Protein AF-0000000075408982 (afdb_homodimer)

Nearest PDB structures (foldseek):
  4czd-assembly2_D  TM=6.609E-01  e=9.755E-13  Desulfovibrio desulfuricans
  7fby-assembly1_A  TM=8.356E-01  e=2.305E-09  Pyrococcus horikoshii OT3
  2dbb-assembly1_B  TM=7.693E-01  e=1.313E-08  Pyrococcus horikoshii OT3
  8q90-assembly1_B  TM=8.070E-01  e=1.309E-07  Haloferax mediterranei
  4pcq-assembly2_C  TM=6.642E-01  e=3.325E-07  Mycobacterium tuberculosis H37Rv

Radius of gyration: 20.57 Å; Cα contacts (8 Å, |Δi|>4): 627; 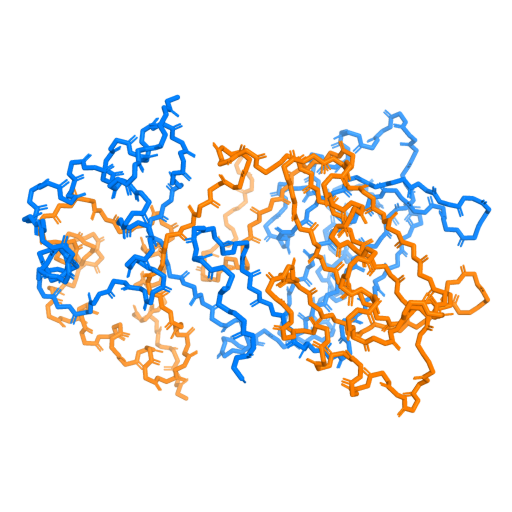chains: 2; bounding box: 45×58×47 Å

Structure (mmCIF, N/CA/C/O backbone):
data_AF-0000000075408982-model_v1
#
loop_
_entity.id
_entity.type
_entity.pdbx_description
1 polymer 'siroheme decarboxylase'
#
loop_
_atom_site.group_PDB
_atom_site.id
_atom_site.type_symbol
_atom_site.label_atom_id
_atom_site.label_alt_id
_atom_site.label_comp_id
_atom_site.label_asym_id
_atom_site.label_entity_id
_atom_site.label_seq_id
_atom_site.pdbx_PDB_ins_code
_atom_site.Cartn_x
_atom_site.Cartn_y
_atom_site.Cartn_z
_atom_site.occupancy
_atom_site.B_iso_or_equiv
_atom_site.auth_seq_id
_atom_site.auth_comp_id
_atom_site.auth_asym_id
_atom_site.auth_atom_id
_atom_site.pdbx_PDB_model_num
ATOM 1 N N . MET A 1 1 ? 8.68 19.328 -12.812 1 58.88 1 MET A N 1
ATOM 2 C CA . MET A 1 1 ? 9.266 20.219 -11.805 1 58.88 1 MET A CA 1
ATOM 3 C C . MET A 1 1 ? 10.32 19.469 -10.992 1 58.88 1 MET A C 1
ATOM 5 O O . MET A 1 1 ? 10.195 18.281 -10.742 1 58.88 1 MET A O 1
ATOM 9 N N . ASP A 1 2 ? 11.477 20.188 -10.836 1 69.75 2 ASP A N 1
ATOM 10 C CA . ASP A 1 2 ? 12.641 19.594 -10.172 1 69.75 2 ASP A CA 1
ATOM 11 C C . ASP A 1 2 ? 12.5 19.672 -8.648 1 69.75 2 ASP A C 1
ATOM 13 O O . ASP A 1 2 ? 12.234 20.75 -8.102 1 69.75 2 ASP A O 1
ATOM 17 N N . VAL A 1 3 ? 12.281 18.656 -7.98 1 78.31 3 VAL A N 1
ATOM 18 C CA . VAL A 1 3 ? 12.344 18.578 -6.523 1 78.31 3 VAL A CA 1
ATOM 19 C C . VAL A 1 3 ? 13.727 19.031 -6.047 1 78.31 3 VAL A C 1
ATOM 21 O O . VAL A 1 3 ? 14.742 18.469 -6.469 1 78.31 3 VAL A O 1
ATOM 24 N N . THR A 1 4 ? 13.758 20.125 -5.297 1 84.44 4 THR A N 1
ATOM 25 C CA . THR A 1 4 ? 15.023 20.672 -4.816 1 84.44 4 THR A CA 1
ATOM 26 C C . THR A 1 4 ? 15.477 19.953 -3.553 1 84.44 4 THR A C 1
ATOM 28 O O . THR A 1 4 ? 14.727 19.156 -2.979 1 84.44 4 THR A O 1
ATOM 31 N N . ALA A 1 5 ? 16.703 20.234 -3.182 1 84.19 5 ALA A N 1
ATOM 32 C CA . ALA A 1 5 ? 17.25 19.688 -1.945 1 84.19 5 ALA A CA 1
ATOM 33 C C . ALA A 1 5 ? 16.406 20.109 -0.741 1 84.19 5 ALA A C 1
ATOM 35 O O . ALA A 1 5 ? 16.203 19.328 0.187 1 84.19 5 ALA A O 1
ATOM 36 N N . ARG A 1 6 ? 15.969 21.312 -0.811 1 88.19 6 ARG A N 1
ATOM 37 C CA . ARG A 1 6 ? 15.172 21.828 0.295 1 88.19 6 ARG A CA 1
ATOM 38 C C . ARG A 1 6 ? 13.805 21.156 0.345 1 88.19 6 ARG A C 1
ATOM 40 O O . ARG A 1 6 ? 13.258 20.938 1.426 1 88.19 6 ARG A O 1
ATOM 47 N N . ASP A 1 7 ? 13.305 20.922 -0.853 1 86.88 7 ASP A N 1
ATOM 48 C CA . ASP A 1 7 ? 12.055 20.156 -0.907 1 86.88 7 ASP A CA 1
ATOM 49 C C . ASP A 1 7 ? 12.219 18.781 -0.27 1 86.88 7 ASP A C 1
ATOM 51 O O . ASP A 1 7 ? 11.328 18.312 0.452 1 86.88 7 ASP A O 1
ATOM 55 N N . LEU A 1 8 ? 13.328 18.234 -0.521 1 81.19 8 LEU A N 1
ATOM 56 C CA . LEU A 1 8 ? 13.617 16.922 0.042 1 81.19 8 LEU A CA 1
ATOM 57 C C . LEU A 1 8 ? 13.75 17 1.56 1 81.19 8 LEU A C 1
ATOM 59 O O . LEU A 1 8 ? 13.375 16.062 2.268 1 81.19 8 LEU A O 1
ATOM 63 N N . ASP A 1 9 ? 14.305 18.078 2.027 1 85.06 9 ASP A N 1
ATOM 64 C CA . ASP A 1 9 ? 14.375 18.297 3.469 1 85.06 9 ASP A CA 1
ATOM 65 C C . ASP A 1 9 ? 12.977 18.312 4.09 1 85.06 9 ASP A C 1
ATOM 67 O O . ASP A 1 9 ? 12.758 17.719 5.152 1 85.06 9 ASP A O 1
ATOM 71 N N . VAL A 1 10 ? 12.125 19.016 3.414 1 86 10 VAL A N 1
ATOM 72 C CA . VAL A 1 10 ? 10.758 19.109 3.895 1 86 10 VAL A CA 1
ATOM 73 C C . VAL A 1 10 ? 10.102 17.734 3.908 1 86 10 VAL A C 1
ATOM 75 O O . VAL A 1 10 ? 9.477 17.344 4.898 1 86 10 VAL A O 1
ATOM 78 N N . LEU A 1 11 ? 10.328 17.031 2.869 1 81.31 11 LEU A N 1
ATOM 79 C CA . LEU A 1 11 ? 9.734 15.695 2.75 1 81.31 11 LEU A CA 1
ATOM 80 C C . LEU A 1 11 ? 10.297 14.75 3.809 1 81.31 11 LEU A C 1
ATOM 82 O O . LEU A 1 11 ? 9.562 13.953 4.387 1 81.31 11 LEU A O 1
ATOM 86 N N . ALA A 1 12 ? 11.57 14.891 4.055 1 79.62 12 ALA A N 1
ATOM 87 C CA . ALA A 1 12 ? 12.211 14.07 5.078 1 79.62 12 ALA A CA 1
ATOM 88 C C . ALA A 1 12 ? 11.656 14.391 6.465 1 79.62 12 ALA A C 1
ATOM 90 O O . ALA A 1 12 ? 11.406 13.484 7.266 1 79.62 12 ALA A O 1
ATOM 91 N N . ALA A 1 13 ? 11.523 15.594 6.672 1 81.88 13 ALA A N 1
ATOM 92 C CA . ALA A 1 13 ? 11.008 16.031 7.965 1 81.88 13 ALA A CA 1
ATOM 93 C C . ALA A 1 13 ? 9.578 15.555 8.188 1 81.88 13 ALA A C 1
ATOM 95 O O . ALA A 1 13 ? 9.172 15.305 9.32 1 81.88 13 ALA A O 1
ATOM 96 N N . LEU A 1 14 ? 8.852 15.438 7.129 1 79.81 14 LEU A N 1
ATOM 97 C CA . LEU A 1 14 ? 7.461 15.008 7.188 1 79.81 14 LEU A CA 1
ATOM 98 C C . LEU A 1 14 ? 7.367 13.5 7.418 1 79.81 14 LEU A C 1
ATOM 100 O O . LEU A 1 14 ? 6.277 12.977 7.66 1 79.81 14 LEU A O 1
ATOM 104 N N . GLY A 1 15 ? 8.492 12.836 7.27 1 71.88 15 GLY A N 1
ATOM 105 C CA . GLY A 1 15 ? 8.523 11.391 7.441 1 71.88 15 GLY A CA 1
ATOM 106 C C . GLY A 1 15 ? 7.883 10.93 8.734 1 71.88 15 GLY A C 1
ATOM 107 O O . GLY A 1 15 ? 7.184 9.914 8.766 1 71.88 15 GLY A O 1
ATOM 108 N N . ASP A 1 16 ? 8.039 11.758 9.828 1 71.94 16 ASP A N 1
ATOM 109 C CA . ASP A 1 16 ? 7.492 11.406 11.141 1 71.94 16 ASP A CA 1
ATOM 110 C C . ASP A 1 16 ? 6.066 11.93 11.297 1 71.94 16 ASP A C 1
ATOM 112 O O . ASP A 1 16 ? 5.434 11.727 12.336 1 71.94 16 ASP A O 1
ATOM 116 N N . GLY A 1 17 ? 5.68 12.641 10.312 1 80.12 17 GLY A N 1
ATOM 117 C CA . GLY A 1 17 ? 4.328 13.18 10.336 1 80.12 17 GLY A CA 1
ATOM 118 C C . GLY A 1 17 ? 4.27 14.625 10.797 1 80.12 17 GLY A C 1
ATOM 119 O O . GLY A 1 17 ? 5.262 15.164 11.289 1 80.12 17 GLY A O 1
ATOM 120 N N . LEU A 1 18 ? 3.184 15.258 10.578 1 85.88 18 LEU A N 1
ATOM 121 C CA . LEU A 1 18 ? 2.938 16.625 11.023 1 85.88 18 LEU A CA 1
ATOM 122 C C . LEU A 1 18 ? 2.551 16.656 12.5 1 85.88 18 LEU A C 1
ATOM 124 O O . LEU A 1 18 ? 1.743 15.836 12.945 1 85.88 18 LEU A O 1
ATOM 128 N N . PRO A 1 19 ? 3.156 17.547 13.234 1 87.56 19 PRO A N 1
ATOM 129 C CA . PRO A 1 19 ? 2.779 17.656 14.648 1 87.56 19 PRO A CA 1
ATOM 130 C C . PRO A 1 19 ? 1.321 18.062 14.836 1 87.56 19 PRO A C 1
ATOM 132 O O . PRO A 1 19 ? 0.76 18.781 14 1 87.56 19 PRO A O 1
ATOM 135 N N . LEU A 1 20 ? 0.784 17.609 15.961 1 90.56 20 LEU A N 1
ATOM 136 C CA . LEU A 1 20 ? -0.585 17.953 16.312 1 90.56 20 LEU A CA 1
ATOM 137 C C . LEU A 1 20 ? -0.612 19.188 17.234 1 90.56 20 LEU A C 1
ATOM 139 O O . LEU A 1 20 ? -0.763 19.047 18.453 1 90.56 20 LEU A O 1
ATOM 143 N N . CYS A 1 21 ? -0.49 20.312 16.625 1 92.56 21 CYS A N 1
ATOM 144 C CA . CYS A 1 21 ? -0.515 21.594 17.312 1 92.56 21 CYS A CA 1
ATOM 145 C C . CYS A 1 21 ? -1.145 22.672 16.438 1 92.56 21 CYS A C 1
ATOM 147 O O . CYS A 1 21 ? -1.481 22.422 15.281 1 92.56 21 CYS A O 1
ATOM 149 N N . ARG A 1 22 ? -1.297 23.797 16.922 1 91.81 22 ARG A N 1
ATOM 150 C CA . ARG A 1 22 ? -2.023 24.875 16.25 1 91.81 22 ARG A CA 1
ATOM 151 C C . ARG A 1 22 ? -1.308 25.297 14.969 1 91.81 22 ARG A C 1
ATOM 153 O O . ARG A 1 22 ? -1.95 25.594 13.961 1 91.81 22 ARG A O 1
ATOM 160 N N . HIS A 1 23 ? 0.058 25.328 15.055 1 92.94 23 HIS A N 1
ATOM 161 C CA . HIS A 1 23 ? 0.853 25.734 13.906 1 92.94 23 HIS A CA 1
ATOM 162 C C . HIS A 1 23 ? 1.807 24.625 13.477 1 92.94 23 HIS A C 1
ATOM 164 O O . HIS A 1 23 ? 3.025 24.766 13.602 1 92.94 23 HIS A O 1
ATOM 170 N N . PRO A 1 24 ? 1.218 23.641 12.844 1 92.62 24 PRO A N 1
ATOM 171 C CA . PRO A 1 24 ? 2.039 22.453 12.562 1 92.62 24 PRO A CA 1
ATOM 172 C C . PRO A 1 24 ? 3.107 22.719 11.508 1 92.62 24 PRO A C 1
ATOM 174 O O . PRO A 1 24 ? 4.203 22.156 11.578 1 92.62 24 PRO A O 1
ATOM 177 N N . TYR A 1 25 ? 2.85 23.578 10.547 1 93.69 25 TYR A N 1
ATOM 178 C CA . TYR A 1 25 ? 3.83 23.859 9.508 1 93.69 25 TYR A CA 1
ATOM 179 C C . TYR A 1 25 ? 4.977 24.703 10.055 1 93.69 25 TYR A C 1
ATOM 181 O O . TYR A 1 25 ? 6.125 24.547 9.625 1 93.69 25 TYR A O 1
ATOM 189 N N . ALA A 1 26 ? 4.652 25.562 10.992 1 94.31 26 ALA A N 1
ATOM 190 C CA . ALA A 1 26 ? 5.707 26.297 11.688 1 94.31 26 ALA A CA 1
ATOM 191 C C . ALA A 1 26 ? 6.605 25.344 12.477 1 94.31 26 ALA A C 1
ATOM 193 O O . ALA A 1 26 ? 7.832 25.484 12.461 1 94.31 26 ALA A O 1
ATOM 194 N N . ALA A 1 27 ? 6.008 24.469 13.164 1 93.5 27 ALA A N 1
ATOM 195 C CA . ALA A 1 27 ? 6.75 23.484 13.945 1 93.5 27 ALA A CA 1
ATOM 196 C C . ALA A 1 27 ? 7.652 22.641 13.055 1 93.5 27 ALA A C 1
ATOM 198 O O . ALA A 1 27 ? 8.797 22.359 13.414 1 93.5 27 ALA A O 1
ATOM 199 N N . LEU A 1 28 ? 7.141 22.188 11.938 1 90.38 28 LEU A N 1
ATOM 200 C CA . LEU A 1 28 ? 7.918 21.422 10.961 1 90.38 28 LEU A CA 1
ATOM 201 C C . LEU A 1 28 ? 9.141 22.219 10.508 1 90.38 28 LEU A C 1
ATOM 203 O O . LEU A 1 28 ? 10.242 21.688 10.43 1 90.38 28 LEU A O 1
ATOM 207 N N . GLY A 1 29 ? 8.906 23.484 10.156 1 93.25 29 GLY A N 1
ATOM 208 C CA . GLY A 1 29 ? 9.961 24.344 9.648 1 93.25 29 GLY A CA 1
ATOM 209 C C . GLY A 1 29 ? 11.055 24.609 10.664 1 93.25 29 GLY A C 1
ATOM 210 O O . GLY A 1 29 ? 12.234 24.688 10.305 1 93.25 29 GLY A O 1
ATOM 211 N N . ALA A 1 30 ? 10.68 24.703 11.961 1 92.62 30 ALA A N 1
ATOM 212 C CA . ALA A 1 30 ? 11.633 24.984 13.039 1 92.62 30 ALA A CA 1
ATOM 213 C C . ALA A 1 30 ? 12.734 23.938 13.094 1 92.62 30 ALA A C 1
ATOM 215 O O . ALA A 1 30 ? 13.891 24.25 13.383 1 92.62 30 ALA A O 1
ATOM 216 N N . GLY A 1 31 ? 12.453 22.812 12.727 1 88.12 31 GLY A N 1
ATOM 217 C CA . GLY A 1 31 ? 13.398 21.703 12.805 1 88.12 31 GLY A CA 1
ATOM 218 C C . GLY A 1 31 ? 14.383 21.688 11.648 1 88.12 31 GLY A C 1
ATOM 219 O O . GLY A 1 31 ? 15.422 21.031 11.719 1 88.12 31 GLY A O 1
ATOM 220 N N . ILE A 1 32 ? 14.07 22.391 10.562 1 91.38 32 ILE A N 1
ATOM 221 C CA . ILE A 1 32 ? 14.922 22.297 9.383 1 91.38 32 ILE A CA 1
ATOM 222 C C . ILE A 1 32 ? 15.32 23.703 8.914 1 91.38 32 ILE A C 1
ATOM 224 O O . ILE A 1 32 ? 15.781 23.875 7.785 1 91.38 32 ILE A O 1
ATOM 228 N N . GLY A 1 33 ? 15.023 24.719 9.711 1 93.69 33 GLY A N 1
ATOM 229 C CA . GLY A 1 33 ? 15.484 26.062 9.438 1 93.69 33 GLY A CA 1
ATOM 230 C C . GLY A 1 33 ? 14.617 26.797 8.422 1 93.69 33 GLY A C 1
ATOM 231 O O . GLY A 1 33 ? 15.133 27.562 7.598 1 93.69 33 GLY A O 1
ATOM 232 N N . MET A 1 34 ? 13.414 26.547 8.406 1 95.25 34 MET A N 1
ATOM 233 C CA . MET A 1 34 ? 12.469 27.219 7.523 1 95.25 34 MET A CA 1
ATOM 234 C C . MET A 1 34 ? 11.312 27.812 8.32 1 95.25 34 MET A C 1
ATOM 236 O O . MET A 1 34 ? 10.961 27.312 9.391 1 95.25 34 MET A O 1
ATOM 240 N N . ASP A 1 35 ? 10.844 28.891 7.781 1 95.56 35 ASP A N 1
ATOM 241 C CA . ASP A 1 35 ? 9.688 29.438 8.469 1 95.56 35 ASP A CA 1
ATOM 242 C C . ASP A 1 35 ? 8.391 28.828 7.938 1 95.56 35 ASP A C 1
ATOM 244 O O . ASP A 1 35 ? 8.406 28.062 6.977 1 95.56 35 ASP A O 1
ATOM 248 N N . GLU A 1 36 ? 7.285 29.188 8.586 1 95.81 36 GLU A N 1
ATOM 249 C CA . GLU A 1 36 ? 5.977 28.609 8.281 1 95.81 36 GLU A CA 1
ATOM 250 C C . GLU A 1 36 ? 5.57 28.906 6.84 1 95.81 36 GLU A C 1
ATOM 252 O O . GLU A 1 36 ? 5.078 28.016 6.137 1 95.81 36 GLU A O 1
ATOM 257 N N . GLY A 1 37 ? 5.723 30.109 6.488 1 96.06 37 GLY A N 1
ATOM 258 C CA . GLY A 1 37 ? 5.363 30.5 5.133 1 96.06 37 GLY A CA 1
ATOM 259 C C . GLY A 1 37 ? 6.129 29.734 4.07 1 96.06 37 GLY A C 1
ATOM 260 O O . GLY A 1 37 ? 5.551 29.297 3.07 1 96.06 37 GLY A O 1
ATOM 261 N N . GLU A 1 38 ? 7.41 29.641 4.281 1 95.56 38 GLU A N 1
ATOM 262 C CA . GLU A 1 38 ? 8.25 28.906 3.35 1 95.56 38 GLU A CA 1
ATOM 263 C C . GLU A 1 38 ? 7.785 27.453 3.225 1 95.56 38 GLU A C 1
ATOM 265 O O . GLU A 1 38 ? 7.723 26.906 2.121 1 95.56 38 GLU A O 1
ATOM 270 N N . ILE A 1 39 ? 7.488 26.812 4.309 1 93.94 39 ILE A N 1
ATOM 271 C CA . ILE A 1 39 ? 7.016 25.438 4.336 1 93.94 39 ILE A CA 1
ATOM 272 C C . ILE A 1 39 ? 5.719 25.328 3.539 1 93.94 39 ILE A C 1
ATOM 274 O O . ILE A 1 39 ? 5.586 24.453 2.676 1 93.94 39 ILE A O 1
ATOM 278 N N . ILE A 1 40 ? 4.824 26.219 3.818 1 94.06 40 ILE A N 1
ATOM 279 C CA . ILE A 1 40 ? 3.521 26.188 3.16 1 94.06 40 ILE A CA 1
ATOM 280 C C . ILE A 1 40 ? 3.695 26.406 1.658 1 94.06 40 ILE A C 1
ATOM 282 O O . ILE A 1 40 ? 3.084 25.703 0.847 1 94.06 40 ILE A O 1
ATOM 286 N N . ASP A 1 41 ? 4.543 27.297 1.313 1 94.75 41 ASP A N 1
ATOM 287 C CA . ASP A 1 41 ? 4.793 27.594 -0.094 1 94.75 41 ASP A CA 1
ATOM 288 C C . ASP A 1 41 ? 5.387 26.375 -0.809 1 94.75 41 ASP A C 1
ATOM 290 O O . ASP A 1 41 ? 4.953 26.031 -1.908 1 94.75 41 ASP A O 1
ATOM 294 N N . ARG A 1 42 ? 6.328 25.844 -0.189 1 92.69 42 ARG A N 1
ATOM 295 C CA . ARG A 1 42 ? 6.992 24.703 -0.794 1 92.69 42 ARG A CA 1
ATOM 296 C C . ARG A 1 42 ? 6.039 23.516 -0.921 1 92.69 42 ARG A C 1
ATOM 298 O O . ARG A 1 42 ? 5.996 22.859 -1.961 1 92.69 42 ARG A O 1
ATOM 305 N N . LEU A 1 43 ? 5.309 23.25 0.107 1 89.94 43 LEU A N 1
ATOM 306 C CA . LEU A 1 43 ? 4.34 22.156 0.068 1 89.94 43 LEU A CA 1
ATOM 307 C C . LEU A 1 43 ? 3.27 22.422 -0.987 1 89.94 43 LEU A C 1
ATOM 309 O O . LEU A 1 43 ? 2.818 21.484 -1.662 1 89.94 43 LEU A O 1
ATOM 313 N N . THR A 1 44 ? 2.883 23.656 -1.089 1 91.38 44 THR A N 1
ATOM 314 C CA . THR A 1 44 ? 1.917 24.031 -2.113 1 91.38 44 THR A CA 1
ATOM 315 C C . THR A 1 44 ? 2.469 23.75 -3.508 1 91.38 44 THR A C 1
ATOM 317 O O . THR A 1 44 ? 1.775 23.188 -4.352 1 91.38 44 THR A O 1
ATOM 320 N N . ARG A 1 45 ? 3.684 24.078 -3.703 1 91.12 45 ARG A N 1
ATOM 321 C CA . ARG A 1 45 ? 4.336 23.859 -4.988 1 91.12 45 ARG A CA 1
ATOM 322 C C . ARG A 1 45 ? 4.453 22.359 -5.285 1 91.12 45 ARG A C 1
ATOM 324 O O . ARG A 1 45 ? 4.188 21.922 -6.406 1 91.12 45 ARG A O 1
ATOM 331 N N . LEU A 1 46 ? 4.859 21.656 -4.316 1 86.38 46 LEU A N 1
ATOM 332 C CA . LEU A 1 46 ? 5.016 20.219 -4.48 1 86.38 46 LEU A CA 1
ATOM 333 C C . LEU A 1 46 ? 3.674 19.547 -4.777 1 86.38 46 LEU A C 1
ATOM 335 O O . LEU A 1 46 ? 3.611 18.594 -5.547 1 86.38 46 LEU A O 1
ATOM 339 N N . ARG A 1 47 ? 2.656 20.016 -4.156 1 86.44 47 ARG A N 1
ATOM 340 C CA . ARG A 1 47 ? 1.313 19.5 -4.418 1 86.44 47 ARG A CA 1
ATOM 341 C C . ARG A 1 47 ? 0.858 19.859 -5.828 1 86.44 47 ARG A C 1
ATOM 343 O O . ARG A 1 47 ? 0.323 19.016 -6.543 1 86.44 47 ARG A O 1
ATOM 350 N N . GLN A 1 48 ? 1.097 21.078 -6.227 1 87.12 48 GLN A N 1
ATOM 351 C CA . GLN A 1 48 ? 0.689 21.547 -7.547 1 87.12 48 GLN A CA 1
ATOM 352 C C . GLN A 1 48 ? 1.44 20.812 -8.648 1 87.12 48 GLN A C 1
ATOM 354 O O . GLN A 1 48 ? 0.896 20.578 -9.734 1 87.12 48 GLN A O 1
ATOM 359 N N . SER A 1 49 ? 2.686 20.469 -8.336 1 84.69 49 SER A N 1
ATOM 360 C CA . SER A 1 49 ? 3.496 19.766 -9.328 1 84.69 49 SER A CA 1
ATOM 361 C C . SER A 1 49 ? 3.176 18.266 -9.352 1 84.69 49 SER A C 1
ATOM 363 O O . SER A 1 49 ? 3.695 17.531 -10.188 1 84.69 49 SER A O 1
ATOM 365 N N . GLY A 1 50 ? 2.379 17.844 -8.344 1 79.88 50 GLY A N 1
ATOM 366 C CA . GLY A 1 50 ? 1.948 16.453 -8.336 1 79.88 50 GLY A CA 1
ATOM 367 C C . GLY A 1 50 ? 2.883 15.547 -7.566 1 79.88 50 GLY A C 1
ATOM 368 O O . GLY A 1 50 ? 2.66 14.344 -7.492 1 79.88 50 GLY A O 1
ATOM 369 N N . VAL A 1 51 ? 3.994 16.094 -7.031 1 77.38 51 VAL A N 1
ATOM 370 C CA . VAL A 1 51 ? 4.934 15.297 -6.254 1 77.38 51 VAL A CA 1
ATOM 371 C C . VAL A 1 51 ? 4.25 14.781 -4.988 1 77.38 51 VAL A C 1
ATOM 373 O O . VAL A 1 51 ? 4.438 13.625 -4.598 1 77.38 51 VAL A O 1
ATOM 376 N N . ILE A 1 52 ? 3.506 15.742 -4.391 1 78.44 52 ILE A N 1
ATOM 377 C CA . ILE A 1 52 ? 2.715 15.367 -3.223 1 78.44 52 ILE A CA 1
ATOM 378 C C . ILE A 1 52 ? 1.236 15.305 -3.602 1 78.44 52 ILE A C 1
ATOM 380 O O . ILE A 1 52 ? 0.728 16.172 -4.305 1 78.44 52 ILE A O 1
ATOM 384 N N . ARG A 1 53 ? 0.602 14.297 -3.238 1 75.19 53 ARG A N 1
ATOM 385 C CA . ARG A 1 53 ? -0.829 14.195 -3.506 1 75.19 53 ARG A CA 1
ATOM 386 C C . ARG A 1 53 ? -1.642 14.914 -2.434 1 75.19 53 ARG A C 1
ATOM 388 O O . ARG A 1 53 ? -2.492 15.75 -2.748 1 75.19 53 ARG A O 1
ATOM 395 N N . ARG A 1 54 ? -1.467 14.508 -1.196 1 73.88 54 ARG A N 1
ATOM 396 C CA . ARG A 1 54 ? -2.203 15.102 -0.085 1 73.88 54 ARG A CA 1
ATOM 397 C C . ARG A 1 54 ? -1.521 14.797 1.246 1 73.88 54 ARG A C 1
ATOM 399 O O . ARG A 1 54 ? -0.675 13.906 1.329 1 73.88 54 ARG A O 1
ATOM 406 N N . PHE A 1 55 ? -1.792 15.773 2.133 1 74.31 55 PHE A N 1
ATOM 407 C CA . PHE A 1 55 ? -1.439 15.477 3.518 1 74.31 55 PHE A CA 1
ATOM 408 C C . PHE A 1 55 ? -2.527 14.648 4.188 1 74.31 55 PHE A C 1
ATOM 410 O O . PHE A 1 55 ? -3.594 15.164 4.527 1 74.31 55 PHE A O 1
ATOM 417 N N . GLY A 1 56 ? -2.287 13.469 4.152 1 72.38 56 GLY A N 1
ATOM 418 C CA . GLY A 1 56 ? -3.295 12.594 4.727 1 72.38 56 GLY A CA 1
ATOM 419 C C . GLY A 1 56 ? -2.818 11.867 5.973 1 72.38 56 GLY A C 1
ATOM 420 O O . GLY A 1 56 ? -1.762 12.188 6.52 1 72.38 56 GLY A O 1
ATOM 421 N N . ILE A 1 57 ? -3.766 11.195 6.59 1 70.12 57 ILE A N 1
ATOM 422 C CA . ILE A 1 57 ? -3.475 10.359 7.75 1 70.12 57 ILE A CA 1
ATOM 423 C C . ILE A 1 57 ? -3.234 8.922 7.301 1 70.12 57 ILE A C 1
ATOM 425 O O . ILE A 1 57 ? -3.812 8.469 6.309 1 70.12 57 ILE A O 1
ATOM 429 N N . ILE A 1 58 ? -2.213 8.414 7.77 1 66 58 ILE A N 1
ATOM 430 C CA . ILE A 1 58 ? -1.989 6.984 7.613 1 66 58 ILE A CA 1
ATOM 431 C C . ILE A 1 58 ? -2.744 6.223 8.703 1 66 58 ILE A C 1
ATOM 433 O O . ILE A 1 58 ? -2.463 6.387 9.891 1 66 58 ILE A O 1
ATOM 437 N N . VAL A 1 59 ? -3.822 5.656 8.25 1 65.75 59 VAL A N 1
ATOM 438 C CA . VAL A 1 59 ? -4.672 4.918 9.18 1 65.75 59 VAL A CA 1
ATOM 439 C C . VAL A 1 59 ? -4.23 3.455 9.234 1 65.75 59 VAL A C 1
ATOM 441 O O . VAL A 1 59 ? -3.906 2.859 8.203 1 65.75 59 VAL A O 1
ATOM 444 N N . ARG A 1 60 ? -4.074 2.982 10.469 1 65.94 60 ARG A N 1
ATOM 445 C CA . ARG A 1 60 ? -3.83 1.555 10.641 1 65.94 60 ARG A CA 1
ATOM 446 C C . ARG A 1 60 ? -5.129 0.761 10.562 1 65.94 60 ARG A C 1
ATOM 448 O O . ARG A 1 60 ? -5.945 0.804 11.484 1 65.94 60 ARG A O 1
ATOM 455 N N . HIS A 1 61 ? -5.25 0.033 9.414 1 67 61 HIS A N 1
ATOM 456 C CA . HIS A 1 61 ? -6.477 -0.705 9.133 1 67 61 HIS A CA 1
ATOM 457 C C . HIS A 1 61 ? -6.766 -1.732 10.219 1 67 61 HIS A C 1
ATOM 459 O O . HIS A 1 61 ? -7.922 -1.937 10.594 1 67 61 HIS A O 1
ATOM 465 N N . HIS A 1 62 ? -5.703 -2.23 10.648 1 64.69 62 HIS A N 1
ATOM 466 C CA . HIS A 1 62 ? -5.863 -3.275 11.656 1 64.69 62 HIS A CA 1
ATOM 467 C C . HIS A 1 62 ? -6.551 -2.736 12.906 1 64.69 62 HIS A C 1
ATOM 469 O O . HIS A 1 62 ? -7.434 -3.391 13.469 1 64.69 62 HIS A O 1
ATOM 475 N N . GLU A 1 63 ? -6.246 -1.513 13.211 1 68.56 63 GLU A N 1
ATOM 476 C CA . GLU A 1 63 ? -6.82 -0.916 14.406 1 68.56 63 GLU A CA 1
ATOM 477 C C . GLU A 1 63 ? -8.273 -0.493 14.172 1 68.56 63 GLU A C 1
ATOM 479 O O . GLU A 1 63 ? -9.031 -0.327 15.125 1 68.56 63 GLU A O 1
ATOM 484 N N . LEU A 1 64 ? -8.555 -0.351 12.922 1 72 64 LEU A N 1
ATOM 485 C CA . LEU A 1 64 ? -9.938 -0.023 12.578 1 72 64 LEU A CA 1
ATOM 486 C C . LEU A 1 64 ? -10.766 -1.29 12.391 1 72 64 LEU A C 1
ATOM 488 O O . LEU A 1 64 ? -11.945 -1.218 12.039 1 72 64 LEU A O 1
ATOM 492 N N . GLY A 1 65 ? -10.117 -2.393 12.625 1 75.69 65 GLY A N 1
ATOM 493 C CA . GLY A 1 65 ? -10.844 -3.65 12.594 1 75.69 65 GLY A CA 1
ATOM 494 C C . GLY A 1 65 ? -10.672 -4.406 11.289 1 75.69 65 GLY A C 1
ATOM 495 O O . GLY A 1 65 ? -11.297 -5.449 11.078 1 75.69 65 GLY A O 1
ATOM 496 N N . TYR A 1 66 ? -10.008 -3.832 10.484 1 80.56 66 TYR A N 1
ATOM 497 C CA . TYR A 1 66 ? -9.734 -4.539 9.234 1 80.56 66 TYR A CA 1
ATOM 498 C C . TYR A 1 66 ? -8.602 -5.547 9.414 1 80.56 66 TYR A C 1
ATOM 500 O O . TYR A 1 66 ? -7.43 -5.203 9.266 1 80.56 66 TYR A O 1
ATOM 508 N N . ARG A 1 67 ? -8.938 -6.688 9.578 1 85.44 67 ARG A N 1
ATOM 509 C CA . ARG A 1 67 ? -7.949 -7.672 10.008 1 85.44 67 ARG A CA 1
ATOM 510 C C . ARG A 1 67 ? -7.645 -8.672 8.898 1 85.44 67 ARG A C 1
ATOM 512 O O . ARG A 1 67 ? -6.801 -9.555 9.062 1 85.44 67 ARG A O 1
ATOM 519 N N . ALA A 1 68 ? -8.43 -8.492 7.832 1 92.12 68 ALA A N 1
ATOM 520 C CA . ALA A 1 68 ? -8.211 -9.438 6.734 1 92.12 68 ALA A CA 1
ATOM 521 C C . ALA A 1 68 ? -7.992 -8.695 5.418 1 92.12 68 ALA A C 1
ATOM 523 O O . ALA A 1 68 ? -8.594 -7.645 5.18 1 92.12 68 ALA A O 1
ATOM 524 N N . ASN A 1 69 ? -7.109 -9.203 4.668 1 92 69 ASN A N 1
ATOM 525 C CA . ASN A 1 69 ? -6.875 -8.734 3.307 1 92 69 ASN A CA 1
ATOM 526 C C . ASN A 1 69 ? -6.523 -9.891 2.369 1 92 69 ASN A C 1
ATOM 528 O O . ASN A 1 69 ? -5.934 -10.883 2.797 1 92 69 ASN A O 1
ATOM 532 N N . ALA A 1 70 ? -6.949 -9.727 1.172 1 96.38 70 ALA A N 1
ATOM 533 C CA . ALA A 1 70 ? -6.656 -10.727 0.146 1 96.38 70 ALA A CA 1
ATOM 534 C C . ALA A 1 70 ? -6.141 -10.062 -1.13 1 96.38 70 ALA A C 1
ATOM 536 O O . ALA A 1 70 ? -6.688 -9.055 -1.576 1 96.38 70 ALA A O 1
ATOM 537 N N . MET A 1 71 ? -5.043 -10.617 -1.573 1 97.25 71 MET A N 1
ATOM 538 C CA . MET A 1 71 ? -4.691 -10.367 -2.969 1 97.25 71 MET A CA 1
ATOM 539 C C . MET A 1 71 ? -5.484 -11.281 -3.898 1 97.25 71 MET A C 1
ATOM 541 O O . MET A 1 71 ? -5.289 -12.5 -3.895 1 97.25 71 MET A O 1
ATOM 545 N N . VAL A 1 72 ? -6.305 -10.68 -4.637 1 98.12 72 VAL A N 1
ATOM 546 C CA . VAL A 1 72 ? -7.055 -11.461 -5.613 1 98.12 72 VAL A CA 1
ATOM 547 C C . VAL A 1 72 ? -6.352 -11.414 -6.965 1 98.12 72 VAL A C 1
ATOM 549 O O . VAL A 1 72 ? -6.105 -10.336 -7.508 1 98.12 72 VAL A O 1
ATOM 552 N N . VAL A 1 73 ? -6.008 -12.602 -7.453 1 97.94 73 VAL A N 1
ATOM 553 C CA . VAL A 1 73 ? -5.363 -12.695 -8.758 1 97.94 73 VAL A CA 1
ATOM 554 C C . VAL A 1 73 ? -6.367 -13.172 -9.805 1 97.94 73 VAL A C 1
ATOM 556 O O . VAL A 1 73 ? -7.168 -14.07 -9.539 1 97.94 73 VAL A O 1
ATOM 559 N N . TRP A 1 74 ? -6.398 -12.453 -10.953 1 98.5 74 TRP A N 1
ATOM 560 C CA . TRP A 1 74 ? -7.387 -12.695 -12 1 98.5 74 TRP A CA 1
ATOM 561 C C . TRP A 1 74 ? -6.719 -13.164 -13.289 1 98.5 74 TRP A C 1
ATOM 563 O O . TRP A 1 74 ? -5.688 -12.617 -13.688 1 98.5 74 TRP A O 1
ATOM 573 N N . ASP A 1 75 ? -7.277 -14.211 -13.859 1 98.38 75 ASP A N 1
ATOM 574 C CA . ASP A 1 75 ? -6.914 -14.617 -15.211 1 98.38 75 ASP A CA 1
ATOM 575 C C . ASP A 1 75 ? -7.805 -13.938 -16.25 1 98.38 75 ASP A C 1
ATOM 577 O O . ASP A 1 75 ? -8.891 -14.438 -16.562 1 98.38 75 ASP A O 1
ATOM 581 N N . VAL A 1 76 ? -7.297 -12.812 -16.75 1 98.62 76 VAL A N 1
ATOM 582 C CA . VAL A 1 76 ? -8.078 -11.977 -17.656 1 98.62 76 VAL A CA 1
ATOM 583 C C . VAL A 1 76 ? -7.527 -12.109 -19.078 1 98.62 76 VAL A C 1
ATOM 585 O O . VAL A 1 76 ? -6.316 -12.07 -19.281 1 98.62 76 VAL A O 1
ATOM 588 N N . PRO A 1 77 ? -8.453 -12.281 -20.078 1 98.19 77 PRO A N 1
ATOM 589 C CA . PRO A 1 77 ? -7.945 -12.203 -21.453 1 98.19 77 PRO A CA 1
ATOM 590 C C . PRO A 1 77 ? -7.109 -10.945 -21.703 1 98.19 77 PRO A C 1
ATOM 592 O O . PRO A 1 77 ? -7.484 -9.859 -21.266 1 98.19 77 PRO A O 1
ATOM 595 N N . ASP A 1 78 ? -5.996 -11.141 -22.406 1 96.94 78 ASP A N 1
ATOM 596 C CA . ASP A 1 78 ? -5.012 -10.07 -22.547 1 96.94 78 ASP A CA 1
ATOM 597 C C . ASP A 1 78 ? -5.625 -8.836 -23.203 1 96.94 78 ASP A C 1
ATOM 599 O O . ASP A 1 78 ? -5.266 -7.707 -22.875 1 96.94 78 ASP A O 1
ATOM 603 N N . ASP A 1 79 ? -6.523 -9.031 -24.062 1 97.56 79 ASP A N 1
ATOM 604 C CA . ASP A 1 79 ? -7.117 -7.918 -24.797 1 97.56 79 ASP A CA 1
ATOM 605 C C . ASP A 1 79 ? -8.18 -7.207 -23.969 1 97.56 79 ASP A C 1
ATOM 607 O O . ASP A 1 79 ? -8.695 -6.164 -24.359 1 97.56 79 ASP A O 1
ATOM 611 N N . GLN A 1 80 ? -8.453 -7.727 -22.797 1 98.19 80 GLN A N 1
ATOM 612 C CA . GLN A 1 80 ? -9.484 -7.141 -21.938 1 98.19 80 GLN A CA 1
ATOM 613 C C . GLN A 1 80 ? -8.891 -6.609 -20.641 1 98.19 80 GLN A C 1
ATOM 615 O O . GLN A 1 80 ? -9.594 -5.969 -19.859 1 98.19 80 GLN A O 1
ATOM 620 N N . VAL A 1 81 ? -7.668 -6.824 -20.375 1 98.12 81 VAL A N 1
ATOM 621 C CA . VAL A 1 81 ? -7.07 -6.605 -19.062 1 98.12 81 VAL A CA 1
ATOM 622 C C . VAL A 1 81 ? -7.031 -5.113 -18.75 1 98.12 81 VAL A C 1
ATOM 624 O O . VAL A 1 81 ? -7.195 -4.707 -17.594 1 98.12 81 VAL A O 1
ATOM 627 N N . ALA A 1 82 ? -6.875 -4.281 -19.734 1 97.5 82 ALA A N 1
ATOM 628 C CA . ALA A 1 82 ? -6.867 -2.836 -19.516 1 97.5 82 ALA A CA 1
ATOM 629 C C . ALA A 1 82 ? -8.234 -2.344 -19.047 1 97.5 82 ALA A C 1
ATOM 631 O O . ALA A 1 82 ? -8.336 -1.607 -18.062 1 97.5 82 ALA A O 1
ATOM 632 N N . GLU A 1 83 ? -9.211 -2.748 -19.734 1 98.06 83 GLU A N 1
ATOM 633 C CA . GLU A 1 83 ? -10.57 -2.334 -19.406 1 98.06 83 GLU A CA 1
ATOM 634 C C . GLU A 1 83 ? -11.016 -2.871 -18.062 1 98.06 83 GLU A C 1
ATOM 636 O O . GLU A 1 83 ? -11.539 -2.125 -17.234 1 98.06 83 GLU A O 1
ATOM 641 N N . ILE A 1 84 ? -10.789 -4.129 -17.844 1 98.25 84 ILE A N 1
ATOM 642 C CA . ILE A 1 84 ? -11.203 -4.77 -16.594 1 98.25 84 ILE A CA 1
ATOM 643 C C . ILE A 1 84 ? -10.383 -4.215 -15.438 1 98.25 84 ILE A C 1
ATOM 645 O O . ILE A 1 84 ? -10.914 -4 -14.344 1 98.25 84 ILE A O 1
ATOM 649 N N . GLY A 1 85 ? -9.094 -4.016 -15.672 1 98.19 85 GLY A N 1
ATOM 650 C CA . GLY A 1 85 ? -8.258 -3.379 -14.664 1 98.19 85 GLY A CA 1
ATOM 651 C C . GLY A 1 85 ? -8.766 -2.016 -14.242 1 98.19 85 GLY A C 1
ATOM 652 O O . GLY A 1 85 ? -8.805 -1.704 -13.047 1 98.19 85 GLY A O 1
ATOM 653 N N . GLN A 1 86 ? -9.188 -1.262 -15.219 1 97.19 86 GLN A N 1
ATOM 654 C CA . GLN A 1 86 ? -9.742 0.058 -14.93 1 97.19 86 GLN A CA 1
ATOM 655 C C . GLN A 1 86 ? -11.047 -0.053 -14.148 1 97.19 86 GLN A C 1
ATOM 657 O O . GLN A 1 86 ? -11.258 0.683 -13.18 1 97.19 86 GLN A O 1
ATOM 662 N N . ARG A 1 87 ? -11.812 -0.944 -14.531 1 97.12 87 ARG A N 1
ATOM 663 C CA . ARG A 1 87 ? -13.109 -1.149 -13.883 1 97.12 87 ARG A CA 1
ATOM 664 C C . ARG A 1 87 ? -12.93 -1.582 -12.43 1 97.12 87 ARG A C 1
ATOM 666 O O . ARG A 1 87 ? -13.531 -0.995 -11.523 1 97.12 87 ARG A O 1
ATOM 673 N N . LEU A 1 88 ? -12.141 -2.562 -12.188 1 97.44 88 LEU A N 1
ATOM 674 C CA . LEU A 1 88 ? -11.906 -3.049 -10.836 1 97.44 88 LEU A CA 1
ATOM 675 C C . LEU A 1 88 ? -11.172 -2.002 -10 1 97.44 88 LEU A C 1
ATOM 677 O O . LEU A 1 88 ? -11.43 -1.862 -8.805 1 97.44 88 LEU A O 1
ATOM 681 N N . GLY A 1 89 ? -10.281 -1.332 -10.68 1 95.44 89 GLY A N 1
ATOM 682 C CA . GLY A 1 89 ? -9.555 -0.27 -10 1 95.44 89 GLY A CA 1
ATOM 683 C C . GLY A 1 89 ? -10.461 0.822 -9.461 1 95.44 89 GLY A C 1
ATOM 684 O O . GLY A 1 89 ? -10.109 1.504 -8.492 1 95.44 89 GLY A O 1
ATOM 685 N N . ARG A 1 90 ? -11.594 0.96 -9.992 1 93.38 90 ARG A N 1
ATOM 686 C CA . ARG A 1 90 ? -12.516 2.01 -9.578 1 93.38 90 ARG A CA 1
ATOM 687 C C . ARG A 1 90 ? -13.383 1.548 -8.414 1 93.38 90 ARG A C 1
ATOM 689 O O . ARG A 1 90 ? -14.07 2.357 -7.785 1 93.38 90 ARG A O 1
ATOM 696 N N . CYS A 1 91 ? -13.367 0.335 -8.164 1 93.44 91 CYS A N 1
ATOM 697 C CA . CYS A 1 91 ? -14.188 -0.198 -7.086 1 93.44 91 CYS A CA 1
ATOM 698 C C . CYS A 1 91 ? -13.672 0.268 -5.73 1 93.44 91 CYS A C 1
ATOM 700 O O . CYS A 1 91 ? -12.469 0.196 -5.461 1 93.44 91 CYS A O 1
ATOM 702 N N . PRO A 1 92 ? -14.531 0.641 -4.844 1 86.69 92 PRO A N 1
ATOM 703 C CA . PRO A 1 92 ? -14.102 1.148 -3.539 1 86.69 92 PRO A CA 1
ATOM 704 C C . PRO A 1 92 ? -13.453 0.074 -2.674 1 86.69 92 PRO A C 1
ATOM 706 O O . PRO A 1 92 ? -12.617 0.386 -1.822 1 86.69 92 PRO A O 1
ATOM 709 N N . GLU A 1 93 ? -13.82 -1.175 -2.893 1 89.06 93 GLU A N 1
ATOM 710 C CA . GLU A 1 93 ? -13.266 -2.27 -2.098 1 89.06 93 GLU A CA 1
ATOM 711 C C . GLU A 1 93 ? -11.805 -2.518 -2.443 1 89.06 93 GLU A C 1
ATOM 713 O O . GLU A 1 93 ? -11.078 -3.156 -1.677 1 89.06 93 GLU A O 1
ATOM 718 N N . VAL A 1 94 ? -11.422 -2.027 -3.633 1 93.25 94 VAL A N 1
ATOM 719 C CA . VAL A 1 94 ? -10.086 -2.307 -4.148 1 93.25 94 VAL A CA 1
ATOM 720 C C . VAL A 1 94 ? -9.133 -1.182 -3.752 1 93.25 94 VAL A C 1
ATOM 722 O O . VAL A 1 94 ? -9.445 -0.003 -3.945 1 93.25 94 VAL A O 1
ATOM 725 N N . THR A 1 95 ? -8.008 -1.581 -3.205 1 87.38 95 THR A N 1
ATOM 726 C CA . THR A 1 95 ? -7.027 -0.571 -2.811 1 87.38 95 THR A CA 1
ATOM 727 C C . THR A 1 95 ? -5.832 -0.579 -3.756 1 87.38 95 THR A C 1
ATOM 729 O O . THR A 1 95 ? -5.156 0.439 -3.92 1 87.38 95 THR A O 1
ATOM 732 N N . LEU A 1 96 ? -5.555 -1.72 -4.312 1 90.69 96 LEU A N 1
ATOM 733 C CA . LEU A 1 96 ? -4.508 -1.874 -5.316 1 90.69 96 LEU A CA 1
ATOM 734 C C . LEU A 1 96 ? -5.02 -2.668 -6.516 1 90.69 96 LEU A C 1
ATOM 736 O O . LEU A 1 96 ? -5.781 -3.623 -6.355 1 90.69 96 LEU A O 1
ATOM 740 N N . CYS A 1 97 ? -4.609 -2.221 -7.68 1 96.19 97 CYS A N 1
ATOM 741 C CA . CYS A 1 97 ? -4.93 -2.922 -8.922 1 96.19 97 CYS A CA 1
ATOM 742 C C . CYS A 1 97 ? -3.799 -2.785 -9.93 1 96.19 97 CYS A C 1
ATOM 744 O O . CYS A 1 97 ? -3.518 -1.684 -10.406 1 96.19 97 CYS A O 1
ATOM 746 N N . TYR A 1 98 ? -3.213 -3.938 -10.273 1 96.88 98 TYR A N 1
ATOM 747 C CA . TYR A 1 98 ? -2.037 -3.93 -11.141 1 96.88 98 TYR A CA 1
ATOM 748 C C . TYR A 1 98 ? -2.107 -5.055 -12.164 1 96.88 98 TYR A C 1
ATOM 750 O O . TYR A 1 98 ? -2.545 -6.164 -11.852 1 96.88 98 TYR A O 1
ATOM 758 N N . ARG A 1 99 ? -1.653 -4.684 -13.336 1 98.19 99 ARG A N 1
ATOM 759 C CA . ARG A 1 99 ? -1.35 -5.738 -14.289 1 98.19 99 ARG A CA 1
ATOM 760 C C . ARG A 1 99 ? 0.089 -6.223 -14.141 1 98.19 99 ARG A C 1
ATOM 762 O O . ARG A 1 99 ? 1.013 -5.41 -14.031 1 98.19 99 ARG A O 1
ATOM 769 N N . ARG A 1 100 ? 0.251 -7.488 -14.109 1 97.38 100 ARG A N 1
ATOM 770 C CA . ARG A 1 100 ? 1.569 -8.109 -14.055 1 97.38 100 ARG A CA 1
ATOM 771 C C . ARG A 1 100 ? 1.68 -9.258 -15.055 1 97.38 100 ARG A C 1
ATOM 773 O O . ARG A 1 100 ? 0.668 -9.734 -15.57 1 97.38 100 ARG A O 1
ATOM 780 N N . PRO A 1 101 ? 2.908 -9.633 -15.391 1 95.5 101 PRO A N 1
ATOM 781 C CA . PRO A 1 101 ? 3.064 -10.703 -16.375 1 95.5 101 PRO A CA 1
ATOM 782 C C . PRO A 1 101 ? 2.619 -12.062 -15.852 1 95.5 101 PRO A C 1
ATOM 784 O O . PRO A 1 101 ? 2.82 -12.367 -14.672 1 95.5 101 PRO A O 1
ATOM 787 N N . ARG A 1 102 ? 2.029 -12.805 -16.781 1 95.06 102 ARG A N 1
ATOM 788 C CA . ARG A 1 102 ? 1.788 -14.211 -16.484 1 95.06 102 ARG A CA 1
ATOM 789 C C . ARG A 1 102 ? 3.09 -15.008 -16.516 1 95.06 102 ARG A C 1
ATOM 791 O O . ARG A 1 102 ? 4.098 -14.539 -17.047 1 95.06 102 ARG A O 1
ATOM 798 N N . ARG A 1 103 ? 3.051 -16.109 -15.844 1 91.38 103 ARG A N 1
ATOM 799 C CA . ARG A 1 103 ? 4.094 -17.125 -15.969 1 91.38 103 ARG A CA 1
ATOM 800 C C . ARG A 1 103 ? 3.504 -18.469 -16.328 1 91.38 103 ARG A C 1
ATOM 802 O O . ARG A 1 103 ? 3.354 -19.344 -15.477 1 91.38 103 ARG A O 1
ATOM 809 N N . LEU A 1 104 ? 3.422 -18.625 -17.609 1 92.19 104 LEU A N 1
ATOM 810 C CA . LEU A 1 104 ? 2.715 -19.797 -18.109 1 92.19 104 LEU A CA 1
ATOM 811 C C . LEU A 1 104 ? 3.611 -21.031 -18.062 1 92.19 104 LEU A C 1
ATOM 813 O O . LEU A 1 104 ? 4.82 -20.938 -18.281 1 92.19 104 LEU A O 1
ATOM 817 N N . PRO A 1 105 ? 3.01 -22.234 -17.719 1 91.12 105 PRO A N 1
ATOM 818 C CA . PRO A 1 105 ? 1.593 -22.5 -17.469 1 91.12 105 PRO A CA 1
ATOM 819 C C . PRO A 1 105 ? 1.228 -22.391 -15.992 1 91.12 105 PRO A C 1
ATOM 821 O O . PRO A 1 105 ? 0.046 -22.422 -15.641 1 91.12 105 PRO A O 1
ATOM 824 N N . ASP A 1 106 ? 2.072 -22.188 -15.211 1 90.06 106 ASP A N 1
ATOM 825 C CA . ASP A 1 106 ? 1.907 -22.391 -13.773 1 90.06 106 ASP A CA 1
ATOM 826 C C . ASP A 1 106 ? 1.165 -21.219 -13.141 1 90.06 106 ASP A C 1
ATOM 828 O O . ASP A 1 106 ? 0.52 -21.391 -12.102 1 90.06 106 ASP A O 1
ATOM 832 N N . TRP A 1 107 ? 1.215 -20.062 -13.734 1 92.56 107 TRP A N 1
ATOM 833 C CA . TRP A 1 107 ? 0.603 -18.859 -13.211 1 92.56 107 TRP A CA 1
ATOM 834 C C . TRP A 1 107 ? -0.081 -18.062 -14.32 1 92.56 107 TRP A C 1
ATOM 836 O O . TRP A 1 107 ? 0.505 -17.141 -14.875 1 92.56 107 TRP A O 1
ATOM 846 N N . PRO A 1 108 ? -1.288 -18.375 -14.547 1 96.06 108 PRO A N 1
ATOM 847 C CA . PRO A 1 108 ? -1.989 -17.781 -15.688 1 96.06 108 PRO A CA 1
ATOM 848 C C . PRO A 1 108 ? -2.537 -16.391 -15.375 1 96.06 108 PRO A C 1
ATOM 850 O O . PRO A 1 108 ? -3.043 -15.711 -16.266 1 96.06 108 PRO A O 1
ATOM 853 N N . TYR A 1 109 ? -2.424 -15.961 -14.156 1 97.44 109 TYR A N 1
ATOM 854 C CA . TYR A 1 109 ? -3.053 -14.719 -13.719 1 97.44 109 TYR A CA 1
ATOM 855 C C . TYR A 1 109 ? -2.256 -13.508 -14.188 1 97.44 109 TYR A C 1
ATOM 857 O O . TYR A 1 109 ? -1.023 -13.547 -14.219 1 97.44 109 TYR A O 1
ATOM 865 N N . ASN A 1 110 ? -2.975 -12.414 -14.531 1 98.25 110 ASN A N 1
ATOM 866 C CA . ASN A 1 110 ? -2.275 -11.234 -15.039 1 98.25 110 ASN A CA 1
ATOM 867 C C . ASN A 1 110 ? -2.848 -9.945 -14.461 1 98.25 110 ASN A C 1
ATOM 869 O O . ASN A 1 110 ? -2.467 -8.852 -14.883 1 98.25 110 ASN A O 1
ATOM 873 N N . LEU A 1 111 ? -3.76 -10.023 -13.602 1 98.62 111 LEU A N 1
ATOM 874 C CA . LEU A 1 111 ? -4.336 -8.875 -12.906 1 98.62 111 LEU A CA 1
ATOM 875 C C . LEU A 1 111 ? -4.449 -9.141 -11.414 1 98.62 111 LEU A C 1
ATOM 877 O O . LEU A 1 111 ? -4.945 -10.188 -11 1 98.62 111 LEU A O 1
ATOM 881 N N . PHE A 1 112 ? -3.971 -8.18 -10.602 1 98.25 112 PHE A N 1
ATOM 882 C CA . PHE A 1 112 ? -3.906 -8.32 -9.148 1 98.25 112 PHE A CA 1
ATOM 883 C C . PHE A 1 112 ? -4.695 -7.207 -8.461 1 98.25 112 PHE A C 1
ATOM 885 O O . PHE A 1 112 ? -4.512 -6.027 -8.766 1 98.25 112 PHE A O 1
ATOM 892 N N . THR A 1 113 ? -5.535 -7.531 -7.559 1 97.75 113 THR A N 1
ATOM 893 C CA . THR A 1 113 ? -6.266 -6.555 -6.758 1 97.75 113 THR A CA 1
ATOM 894 C C . THR A 1 113 ? -6.113 -6.855 -5.27 1 97.75 113 THR A C 1
ATOM 896 O O . THR A 1 113 ? -6.105 -8.016 -4.859 1 97.75 113 THR A O 1
ATOM 899 N N . MET A 1 114 ? -6.004 -5.785 -4.504 1 94.81 114 MET A N 1
ATOM 900 C CA . MET A 1 114 ? -6.02 -5.93 -3.053 1 94.81 114 MET A CA 1
ATOM 901 C C . MET A 1 114 ? -7.363 -5.5 -2.477 1 94.81 114 MET A C 1
ATOM 903 O O . MET A 1 114 ? -7.875 -4.43 -2.809 1 94.81 114 MET A O 1
ATOM 907 N N . ILE A 1 115 ? -7.977 -6.344 -1.654 1 93.88 115 ILE A N 1
ATOM 908 C CA . ILE A 1 115 ? -9.242 -6.074 -0.975 1 93.88 115 ILE A CA 1
ATOM 909 C C . ILE A 1 115 ? -9.07 -6.297 0.527 1 93.88 115 ILE A C 1
ATOM 911 O O . ILE A 1 115 ? -8.547 -7.324 0.955 1 93.88 115 ILE A O 1
ATOM 915 N N . HIS A 1 116 ? -9.531 -5.336 1.271 1 88.88 116 HIS A N 1
ATOM 916 C CA . HIS A 1 116 ? -9.445 -5.383 2.727 1 88.88 116 HIS A CA 1
ATOM 917 C C . HIS A 1 116 ? -10.828 -5.512 3.354 1 88.88 116 HIS A C 1
ATOM 919 O O . HIS A 1 116 ? -11.82 -5.059 2.777 1 88.88 116 HIS A O 1
ATOM 925 N N . GLY A 1 117 ? -10.859 -6.141 4.453 1 88.5 117 GLY A N 1
ATOM 926 C CA . GLY A 1 117 ? -12.102 -6.289 5.188 1 88.5 117 GLY A CA 1
ATOM 927 C C . GLY A 1 117 ? -11.891 -6.633 6.652 1 88.5 117 GLY A C 1
ATOM 928 O O . GLY A 1 117 ? -10.758 -6.848 7.086 1 88.5 117 GLY A O 1
ATOM 929 N N . LYS A 1 118 ? -12.961 -6.68 7.395 1 87.94 118 LYS A N 1
ATOM 930 C CA . LYS A 1 118 ? -12.906 -6.91 8.836 1 87.94 118 LYS A CA 1
ATOM 931 C C . LYS A 1 118 ? -12.414 -8.32 9.148 1 87.94 118 LYS A C 1
ATOM 933 O O . LYS A 1 118 ? -11.703 -8.531 10.141 1 87.94 118 LYS A O 1
ATOM 938 N N . ASP A 1 119 ? -12.906 -9.219 8.367 1 92.94 119 ASP A N 1
ATOM 939 C CA . ASP A 1 119 ? -12.492 -10.609 8.492 1 92.94 119 ASP A CA 1
ATOM 940 C C . ASP A 1 119 ? -12.555 -11.328 7.148 1 92.94 119 ASP A C 1
ATOM 942 O O . ASP A 1 119 ? -12.938 -10.734 6.141 1 92.94 119 ASP A O 1
ATOM 946 N N . ARG A 1 120 ? -12.102 -12.562 7.176 1 95.38 120 ARG A N 1
ATOM 947 C CA . ARG A 1 120 ? -11.977 -13.312 5.934 1 95.38 120 ARG A CA 1
ATOM 948 C C . ARG A 1 120 ? -13.336 -13.477 5.258 1 95.38 120 ARG A C 1
ATOM 950 O O . ARG A 1 120 ? -13.477 -13.227 4.059 1 95.38 120 ARG A O 1
ATOM 957 N N . PRO A 1 121 ? -14.422 -13.781 6.023 1 96.88 121 PRO A N 1
ATOM 958 C CA . PRO A 1 121 ? -15.734 -13.906 5.379 1 96.88 121 PRO A CA 1
ATOM 959 C C . PRO A 1 121 ? -16.188 -12.602 4.73 1 96.88 121 PRO A C 1
ATOM 961 O O . PRO A 1 121 ? -16.75 -12.617 3.635 1 96.88 121 PRO A O 1
ATOM 964 N N . ALA A 1 122 ? -15.953 -11.539 5.355 1 94.88 122 ALA A N 1
ATOM 965 C CA . ALA A 1 122 ? -16.328 -10.234 4.809 1 94.88 122 ALA A CA 1
ATOM 966 C C . ALA A 1 122 ? -15.594 -9.953 3.5 1 94.88 122 ALA A C 1
ATOM 968 O O . ALA A 1 122 ? -16.188 -9.438 2.549 1 94.88 122 ALA A O 1
ATOM 969 N N . VAL A 1 123 ? -14.328 -10.305 3.473 1 95.94 123 VAL A N 1
ATOM 970 C CA . VAL A 1 123 ? -13.523 -10.094 2.271 1 95.94 123 VAL A CA 1
ATOM 971 C C . VAL A 1 123 ? -14.031 -10.992 1.148 1 95.94 123 VAL A C 1
ATOM 973 O O . VAL A 1 123 ? -14.195 -10.547 0.011 1 95.94 123 VAL A O 1
ATOM 976 N N . GLU A 1 124 ? -14.258 -12.219 1.498 1 97.81 124 GLU A N 1
ATOM 977 C CA . GLU A 1 124 ? -14.773 -13.164 0.509 1 97.81 124 GLU A CA 1
ATOM 978 C C . GLU A 1 124 ? -16.094 -12.68 -0.075 1 97.81 124 GLU A C 1
ATOM 980 O O . GLU A 1 124 ? -16.297 -12.734 -1.29 1 97.81 124 GLU A O 1
ATOM 985 N N . ALA A 1 125 ? -16.953 -12.211 0.778 1 97.62 125 ALA A N 1
ATOM 986 C CA . ALA A 1 125 ? -18.234 -11.68 0.333 1 97.62 125 ALA A CA 1
ATOM 987 C C . ALA A 1 125 ? -18.047 -10.469 -0.572 1 97.62 125 ALA A C 1
ATOM 989 O O . ALA A 1 125 ? -18.719 -10.336 -1.598 1 97.62 125 ALA A O 1
ATOM 990 N N . ALA A 1 126 ? -17.141 -9.625 -0.212 1 96.25 126 ALA A N 1
ATOM 991 C CA . ALA A 1 126 ? -16.859 -8.43 -1.002 1 96.25 126 ALA A CA 1
ATOM 992 C C . ALA A 1 126 ? -16.359 -8.797 -2.395 1 96.25 126 ALA A C 1
ATOM 994 O O . ALA A 1 126 ? -16.719 -8.156 -3.383 1 96.25 126 ALA A O 1
ATOM 995 N N . ILE A 1 127 ? -15.531 -9.836 -2.439 1 97.75 127 ILE A N 1
ATOM 996 C CA . ILE A 1 127 ? -14.977 -10.289 -3.711 1 97.75 127 ILE A CA 1
ATOM 997 C C . ILE A 1 127 ? -16.109 -10.781 -4.613 1 97.75 127 ILE A C 1
ATOM 999 O O . ILE A 1 127 ? -16.188 -10.398 -5.785 1 97.75 127 ILE A O 1
ATOM 1003 N N . VAL A 1 128 ? -16.984 -11.586 -4.051 1 97.81 128 VAL A N 1
ATOM 1004 C CA . VAL A 1 128 ? -18.078 -12.164 -4.812 1 97.81 128 VAL A CA 1
ATOM 1005 C C . VAL A 1 128 ? -19.016 -11.062 -5.301 1 97.81 128 VAL A C 1
ATOM 1007 O O . VAL A 1 128 ? -19.375 -11.016 -6.48 1 97.81 128 VAL A O 1
ATOM 1010 N N . LEU A 1 129 ? -19.344 -10.156 -4.426 1 97.44 129 LEU A N 1
ATOM 1011 C CA . LEU A 1 129 ? -20.25 -9.062 -4.754 1 97.44 129 LEU A CA 1
ATOM 1012 C C . LEU A 1 129 ? -19.641 -8.156 -5.82 1 97.44 129 LEU A C 1
ATOM 1014 O O . LEU A 1 129 ? -20.312 -7.809 -6.797 1 97.44 129 LEU A O 1
ATOM 1018 N N . MET A 1 130 ? -18.406 -7.812 -5.648 1 97.19 130 MET A N 1
ATOM 1019 C CA . MET A 1 130 ? -17.703 -6.949 -6.598 1 97.19 130 MET A CA 1
ATOM 1020 C C . MET A 1 130 ? -17.594 -7.621 -7.961 1 97.19 130 MET A C 1
ATOM 1022 O O . MET A 1 130 ? -17.859 -6.992 -8.992 1 97.19 130 MET A O 1
ATOM 1026 N N . ALA A 1 131 ? -17.219 -8.891 -7.953 1 97.88 131 ALA A N 1
ATOM 1027 C CA . ALA A 1 131 ? -17.062 -9.641 -9.195 1 97.88 131 ALA A CA 1
ATOM 1028 C C . ALA A 1 131 ? -18.391 -9.711 -9.961 1 97.88 131 ALA A C 1
ATOM 1030 O O . ALA A 1 131 ? -18.406 -9.578 -11.188 1 97.88 131 ALA A O 1
ATOM 1031 N N . GLY A 1 132 ? -19.469 -9.969 -9.227 1 97.62 132 GLY A N 1
ATOM 1032 C CA . GLY A 1 132 ? -20.797 -9.984 -9.836 1 97.62 132 GLY A CA 1
ATOM 1033 C C . GLY A 1 132 ? -21.203 -8.633 -10.398 1 97.62 132 GLY A C 1
ATOM 1034 O O . GLY A 1 132 ? -21.656 -8.539 -11.539 1 97.62 132 GLY A O 1
ATOM 1035 N N . ARG A 1 133 ? -21.016 -7.613 -9.617 1 97.38 133 ARG A N 1
ATOM 1036 C CA . ARG A 1 133 ? -21.375 -6.254 -10 1 97.38 133 ARG A CA 1
ATOM 1037 C C . ARG A 1 133 ? -20.609 -5.816 -11.242 1 97.38 133 ARG A C 1
ATOM 1039 O O . ARG A 1 133 ? -21.172 -5.168 -12.133 1 97.38 133 ARG A O 1
ATOM 1046 N N . GLU A 1 134 ? -19.344 -6.199 -11.328 1 97.56 134 GLU A N 1
ATOM 1047 C CA . GLU A 1 134 ? -18.469 -5.734 -12.406 1 97.56 134 GLU A CA 1
ATOM 1048 C C . GLU A 1 134 ? -18.484 -6.715 -13.578 1 97.56 134 GLU A C 1
ATOM 1050 O O . GLU A 1 134 ? -17.797 -6.492 -14.578 1 97.56 134 GLU A O 1
ATOM 1055 N N . GLY A 1 135 ? -19.203 -7.801 -13.453 1 97.31 135 GLY A N 1
ATOM 1056 C CA . GLY A 1 135 ? -19.375 -8.75 -14.547 1 97.31 135 GLY A CA 1
ATOM 1057 C C . GLY A 1 135 ? -18.125 -9.562 -14.82 1 97.31 135 GLY A C 1
ATOM 1058 O O . GLY A 1 135 ? -17.828 -9.906 -15.969 1 97.31 135 GLY A O 1
ATOM 1059 N N . VAL A 1 136 ? -17.328 -9.828 -13.82 1 98 136 VAL A N 1
ATOM 1060 C CA . VAL A 1 136 ? -16.094 -10.555 -14.039 1 98 136 VAL A CA 1
ATOM 1061 C C . VAL A 1 136 ? -16.078 -11.836 -13.211 1 98 136 VAL A C 1
ATOM 1063 O O . VAL A 1 136 ? -15.047 -12.492 -13.078 1 98 136 VAL A O 1
ATOM 1066 N N . GLY A 1 137 ? -17.25 -12.188 -12.609 1 97.31 137 GLY A N 1
ATOM 1067 C CA . GLY A 1 137 ? -17.359 -13.367 -11.766 1 97.31 137 GLY A CA 1
ATOM 1068 C C . GLY A 1 137 ? -17.031 -14.656 -12.492 1 97.31 137 GLY A C 1
ATOM 1069 O O . GLY A 1 137 ? -16.656 -15.648 -11.867 1 97.31 137 GLY A O 1
ATOM 1070 N N . HIS A 1 138 ? -17.156 -14.664 -13.789 1 97.5 138 HIS A N 1
ATOM 1071 C CA . HIS A 1 138 ? -16.922 -15.859 -14.594 1 97.5 138 HIS A CA 1
ATOM 1072 C C . HIS A 1 138 ? -15.438 -16.078 -14.852 1 97.5 138 HIS A C 1
ATOM 1074 O O . HIS A 1 138 ? -15.031 -17.156 -15.281 1 97.5 138 HIS A O 1
ATOM 1080 N N . LEU A 1 139 ? -14.578 -15.117 -14.75 1 98 139 LEU A N 1
ATOM 1081 C CA . LEU A 1 139 ? -13.141 -15.25 -14.977 1 98 139 LEU A CA 1
ATOM 1082 C C . LEU A 1 139 ? -12.484 -16.031 -13.844 1 98 139 LEU A C 1
ATOM 1084 O O . LEU A 1 139 ? -12.805 -15.82 -12.672 1 98 139 LEU A O 1
ATOM 1088 N N . PRO A 1 140 ? -11.602 -16.953 -14.203 1 97.56 140 PRO A N 1
ATOM 1089 C CA . PRO A 1 140 ? -10.859 -17.609 -13.125 1 97.56 140 PRO A CA 1
ATOM 1090 C C . PRO A 1 140 ? -10.125 -16.625 -12.219 1 97.56 140 PRO A C 1
ATOM 1092 O O . PRO A 1 140 ? -9.5 -15.68 -12.711 1 97.56 140 PRO A O 1
ATOM 1095 N N . HIS A 1 141 ? -10.297 -16.734 -10.922 1 97.62 141 HIS A N 1
ATOM 1096 C CA . HIS A 1 141 ? -9.633 -15.883 -9.938 1 97.62 141 HIS A CA 1
ATOM 1097 C C . HIS A 1 141 ? -9.461 -16.609 -8.609 1 97.62 141 HIS A C 1
ATOM 1099 O O . HIS A 1 141 ? -10.148 -17.594 -8.344 1 97.62 141 HIS A O 1
ATOM 1105 N N . GLN A 1 142 ? -8.5 -16.156 -7.828 1 95.94 142 GLN A N 1
ATOM 1106 C CA . GLN A 1 142 ? -8.195 -16.766 -6.531 1 95.94 142 GLN A CA 1
ATOM 1107 C C . GLN A 1 142 ? -7.793 -15.695 -5.516 1 95.94 142 GLN A C 1
ATOM 1109 O O . GLN A 1 142 ? -6.957 -14.836 -5.809 1 95.94 142 GLN A O 1
ATOM 1114 N N . PRO A 1 143 ? -8.461 -15.742 -4.348 1 97.12 143 PRO A N 1
ATOM 1115 C CA . PRO A 1 143 ? -7.977 -14.891 -3.26 1 97.12 143 PRO A CA 1
ATOM 1116 C C . PRO A 1 143 ? -6.781 -15.492 -2.525 1 97.12 143 PRO A C 1
ATOM 1118 O O . PRO A 1 143 ? -6.84 -16.656 -2.1 1 97.12 143 PRO A O 1
ATOM 1121 N N . LEU A 1 144 ? -5.711 -14.852 -2.473 1 96.88 144 LEU A N 1
ATOM 1122 C CA . LEU A 1 144 ? -4.57 -15.195 -1.632 1 96.88 144 LEU A CA 1
ATOM 1123 C C . LEU A 1 144 ? -4.547 -14.336 -0.371 1 96.88 144 LEU A C 1
ATOM 1125 O O . LEU A 1 144 ? -4.008 -13.227 -0.38 1 96.88 144 LEU A O 1
ATOM 1129 N N . PHE A 1 145 ? -5.086 -14.891 0.682 1 96.75 145 PHE A N 1
ATOM 1130 C CA . PHE A 1 145 ? -5.168 -14.148 1.934 1 96.75 145 PHE A CA 1
ATOM 1131 C C . PHE A 1 145 ? -3.787 -13.977 2.555 1 96.75 145 PHE A C 1
ATOM 1133 O O . PHE A 1 145 ? -2.945 -14.875 2.473 1 96.75 145 PHE A O 1
ATOM 1140 N N . SER A 1 146 ? -3.635 -12.789 3.137 1 94.69 146 SER A N 1
ATOM 1141 C CA . SER A 1 146 ? -2.424 -12.594 3.926 1 94.69 146 SER A CA 1
ATOM 1142 C C . SER A 1 146 ? -2.457 -13.43 5.203 1 94.69 146 SER A C 1
ATOM 1144 O O . SER A 1 146 ? -3.453 -13.422 5.93 1 94.69 146 SER A O 1
ATOM 1146 N N . LEU A 1 147 ? -1.445 -14.203 5.398 1 94.69 147 LEU A N 1
ATOM 1147 C CA . LEU A 1 147 ? -1.33 -14.992 6.621 1 94.69 147 LEU A CA 1
ATOM 1148 C C . LEU A 1 147 ? -0.611 -14.203 7.711 1 94.69 147 LEU A C 1
ATOM 1150 O O . LEU A 1 147 ? -0.933 -14.336 8.891 1 94.69 147 LEU A O 1
ATOM 1154 N N . ARG A 1 148 ? 0.309 -13.422 7.305 1 93.88 148 ARG A N 1
ATOM 1155 C CA . ARG A 1 148 ? 1.09 -12.586 8.219 1 93.88 148 ARG A CA 1
ATOM 1156 C C . ARG A 1 148 ? 1.648 -11.367 7.496 1 93.88 148 ARG A C 1
ATOM 1158 O O . ARG A 1 148 ? 2.158 -11.469 6.379 1 93.88 148 ARG A O 1
ATOM 1165 N N . ARG A 1 149 ? 1.465 -10.242 8.148 1 90.88 149 ARG A N 1
ATOM 1166 C CA . ARG A 1 149 ? 2.061 -9 7.664 1 90.88 149 ARG A CA 1
ATOM 1167 C C . ARG A 1 149 ? 3.377 -8.711 8.375 1 90.88 149 ARG A C 1
ATOM 1169 O O . ARG A 1 149 ? 3.422 -8.633 9.602 1 90.88 149 ARG A O 1
ATOM 1176 N N . PHE A 1 150 ? 4.449 -8.562 7.586 1 92.38 150 PHE A N 1
ATOM 1177 C CA . PHE A 1 150 ? 5.746 -8.234 8.164 1 92.38 150 PHE A CA 1
ATOM 1178 C C . PHE A 1 150 ? 6.062 -6.758 7.977 1 92.38 150 PHE A C 1
ATOM 1180 O O . PHE A 1 150 ? 6.84 -6.184 8.742 1 92.38 150 PHE A O 1
ATOM 1187 N N . LYS A 1 151 ? 5.492 -6.207 6.895 1 86.38 151 LYS A N 1
ATOM 1188 C CA . LYS A 1 151 ? 5.68 -4.785 6.621 1 86.38 151 LYS A CA 1
ATOM 1189 C C . LYS A 1 151 ? 4.59 -4.258 5.695 1 86.38 151 LYS A C 1
ATOM 1191 O O . LYS A 1 151 ? 4.207 -4.926 4.73 1 86.38 151 LYS A O 1
ATOM 1196 N N . GLN A 1 152 ? 4.074 -3.137 6.059 1 79.38 152 GLN A N 1
ATOM 1197 C CA . GLN A 1 152 ? 3.188 -2.389 5.172 1 79.38 152 GLN A CA 1
ATOM 1198 C C . GLN A 1 152 ? 3.459 -0.889 5.262 1 79.38 152 GLN A C 1
ATOM 1200 O O . GLN A 1 152 ? 3.182 -0.263 6.289 1 79.38 152 GLN A O 1
ATOM 1205 N N . CYS A 1 153 ? 4.121 -0.4 4.402 1 73.25 153 CYS A N 1
ATOM 1206 C CA . CYS A 1 153 ? 4.316 1.045 4.344 1 73.25 153 CYS A CA 1
ATOM 1207 C C . CYS A 1 153 ? 4.262 1.544 2.904 1 73.25 153 CYS A C 1
ATOM 1209 O O . CYS A 1 153 ? 4.387 0.757 1.964 1 73.25 153 CYS A O 1
ATOM 1211 N N . GLY A 1 154 ? 3.775 2.746 2.816 1 64 154 GLY A N 1
ATOM 1212 C CA . GLY A 1 154 ? 3.873 3.369 1.505 1 64 154 GLY A CA 1
ATOM 1213 C C . GLY A 1 154 ? 5.305 3.594 1.056 1 64 154 GLY A C 1
ATOM 1214 O O . GLY A 1 154 ? 6.242 3.391 1.83 1 64 154 GLY A O 1
ATOM 1215 N N . ALA A 1 155 ? 5.637 3.65 -0.13 1 57.22 155 ALA A N 1
ATOM 1216 C CA . ALA A 1 155 ? 6.98 3.977 -0.6 1 57.22 155 ALA A CA 1
ATOM 1217 C C . ALA A 1 155 ? 7.527 5.211 0.114 1 57.22 155 ALA A C 1
ATOM 1219 O O . ALA A 1 155 ? 6.797 6.176 0.344 1 57.22 155 ALA A O 1
ATOM 1220 N N . ARG A 1 156 ? 8.484 5.047 1.136 1 54.19 156 ARG A N 1
ATOM 1221 C CA . ARG A 1 156 ? 9.133 6.164 1.809 1 54.19 156 ARG A CA 1
ATOM 1222 C C . ARG A 1 156 ? 10.219 6.777 0.926 1 54.19 156 ARG A C 1
ATOM 1224 O O . ARG A 1 156 ? 10.992 6.059 0.297 1 54.19 156 ARG A O 1
ATOM 1231 N N . TYR A 1 157 ? 9.969 7.969 0.477 1 50 157 TYR A N 1
ATOM 1232 C CA . TYR A 1 157 ? 10.914 8.633 -0.419 1 50 157 TYR A CA 1
ATOM 1233 C C . TYR A 1 157 ? 11.719 9.688 0.322 1 50 157 TYR A C 1
ATOM 1235 O O . TYR A 1 157 ? 11.25 10.266 1.305 1 50 157 TYR A O 1
ATOM 1243 N N . GLY A 1 158 ? 13.109 9.766 0.025 1 46.75 158 GLY A N 1
ATOM 1244 C CA . GLY A 1 158 ? 14.023 10.781 0.522 1 46.75 158 GLY A CA 1
ATOM 1245 C C . GLY A 1 158 ? 14.883 10.297 1.679 1 46.75 158 GLY A C 1
ATOM 1246 O O . GLY A 1 158 ? 15.688 11.055 2.217 1 46.75 158 GLY A O 1
ATOM 1247 N N . GLN A 1 159 ? 14.234 9.492 2.621 1 45.66 159 GLN A N 1
ATOM 1248 C CA . GLN A 1 159 ? 15.164 9.258 3.723 1 45.66 159 GLN A CA 1
ATOM 1249 C C . GLN A 1 159 ? 16.453 8.609 3.227 1 45.66 159 GLN A C 1
ATOM 1251 O O . GLN A 1 159 ? 16.406 7.742 2.35 1 45.66 159 GLN A O 1
ATOM 1256 N N . PRO A 1 160 ? 17.516 9.273 3.592 1 40.19 160 PRO A N 1
ATOM 1257 C CA . PRO A 1 160 ? 18.781 8.555 3.428 1 40.19 160 PRO A CA 1
ATOM 1258 C C . PRO A 1 160 ? 18.703 7.105 3.906 1 40.19 160 PRO A C 1
ATOM 1260 O O . PRO A 1 160 ? 17.938 6.793 4.82 1 40.19 160 PRO A O 1
ATOM 1263 N N . LYS A 1 161 ? 19.109 6.059 3.043 1 37.84 161 LYS A N 1
ATOM 1264 C CA . LYS A 1 161 ? 19.375 4.676 3.438 1 37.84 161 LYS A CA 1
ATOM 1265 C C . LYS A 1 161 ? 19.938 4.609 4.852 1 37.84 161 LYS A C 1
ATOM 1267 O O . LYS A 1 161 ? 21.094 4.992 5.086 1 37.84 161 LYS A O 1
ATOM 1272 N N . GLN A 1 162 ? 19.391 5.031 5.824 1 30.58 162 GLN A N 1
ATOM 1273 C CA . GLN A 1 162 ? 20.156 4.734 7.031 1 30.58 162 GLN A CA 1
ATOM 1274 C C . GLN A 1 162 ? 20.359 3.232 7.203 1 30.58 162 GLN A C 1
ATOM 1276 O O . GLN A 1 162 ? 19.406 2.459 7.109 1 30.58 162 GLN A O 1
ATOM 1281 N N . ALA A 1 163 ? 21.625 2.781 7.047 1 27.59 163 ALA A N 1
ATOM 1282 C CA . ALA A 1 163 ? 22.156 1.456 7.359 1 27.59 163 ALA A CA 1
ATOM 1283 C C . ALA A 1 163 ? 21.531 0.908 8.641 1 27.59 163 ALA A C 1
ATOM 1285 O O . ALA A 1 163 ? 21.312 1.651 9.602 1 27.59 163 ALA A O 1
ATOM 1286 N N . ALA A 1 164 ? 20.781 -0.28 8.508 1 25.36 164 ALA A N 1
ATOM 1287 C CA . ALA A 1 164 ? 20.562 -0.997 9.758 1 25.36 164 ALA A CA 1
ATOM 1288 C C . ALA A 1 164 ? 21.672 -0.702 10.766 1 25.36 1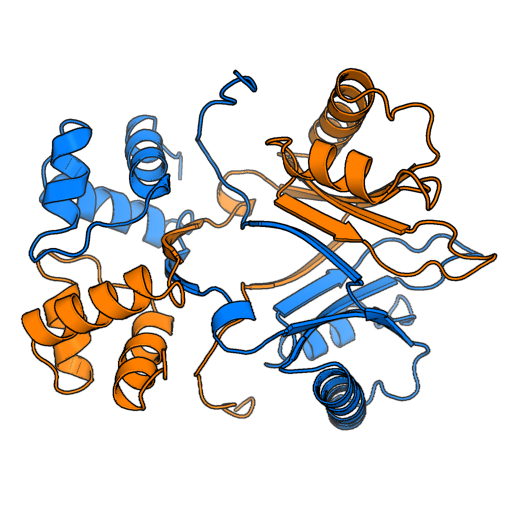64 ALA A C 1
ATOM 1290 O O . ALA A 1 164 ? 22.844 -0.937 10.484 1 25.36 164 ALA A O 1
ATOM 1291 N N . GLU A 1 165 ? 21.484 0.319 11.5 1 21.5 165 GLU A N 1
ATOM 1292 C CA . GLU A 1 165 ? 22.453 0.242 12.594 1 21.5 165 GLU A CA 1
ATOM 1293 C C . GLU A 1 165 ? 22.375 -1.104 13.312 1 21.5 165 GLU A C 1
ATOM 1295 O O . GLU A 1 165 ? 21.281 -1.612 13.562 1 21.5 165 GLU A O 1
ATOM 1300 N N . MET B 1 1 ? -9.695 1.021 22.047 1 58.91 1 MET B N 1
ATOM 1301 C CA . MET B 1 1 ? -10.43 2.283 22.094 1 58.91 1 MET B CA 1
ATOM 1302 C C . MET B 1 1 ? -11.445 2.354 20.953 1 58.91 1 MET B C 1
ATOM 1304 O O . MET B 1 1 ? -11.195 1.843 19.859 1 58.91 1 MET B O 1
ATOM 1308 N N . ASP B 1 2 ? -12.688 2.785 21.359 1 69.81 2 ASP B N 1
ATOM 1309 C CA . ASP B 1 2 ? -13.805 2.811 20.406 1 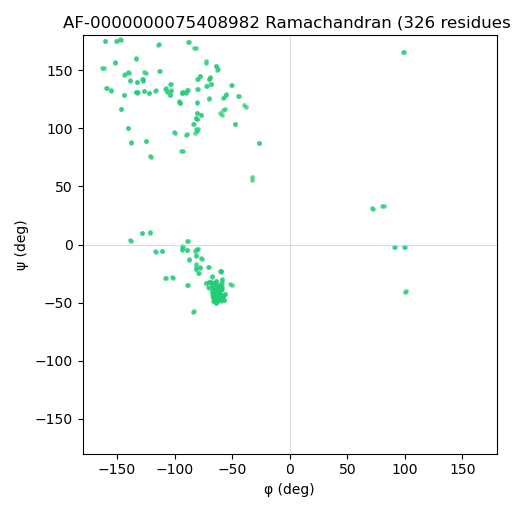69.81 2 ASP B CA 1
ATOM 1310 C C . ASP B 1 2 ? -13.758 4.066 19.547 1 69.81 2 ASP B C 1
ATOM 1312 O O . ASP B 1 2 ? -13.656 5.18 20.062 1 69.81 2 ASP B O 1
ATOM 1316 N N . VAL B 1 3 ? -13.461 4 18.344 1 78.31 3 VAL B N 1
ATOM 1317 C CA . VAL B 1 3 ? -13.586 5.094 17.391 1 78.31 3 VAL B CA 1
ATOM 1318 C C . VAL B 1 3 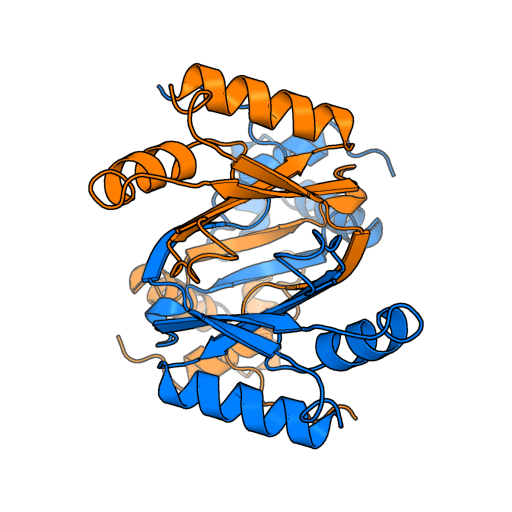? -15.039 5.574 17.344 1 78.31 3 VAL B C 1
ATOM 1320 O O . VAL B 1 3 ? -15.953 4.789 17.094 1 78.31 3 VAL B O 1
ATOM 1323 N N . THR B 1 4 ? -15.242 6.824 17.75 1 84.31 4 THR B N 1
ATOM 1324 C CA . THR B 1 4 ? -16.578 7.387 17.812 1 84.31 4 THR B CA 1
ATOM 1325 C C . THR B 1 4 ? -17.031 7.875 16.438 1 84.31 4 THR B C 1
ATOM 1327 O O . THR B 1 4 ? -16.219 7.926 15.5 1 84.31 4 THR B O 1
ATOM 1330 N N . ALA B 1 5 ? -18.281 8.188 16.375 1 84 5 ALA B N 1
ATOM 1331 C CA . ALA B 1 5 ? -18.828 8.75 15.133 1 84 5 ALA B CA 1
ATOM 1332 C C . ALA B 1 5 ? -18.125 10.055 14.766 1 84 5 ALA B C 1
ATOM 1334 O O . ALA B 1 5 ? -17.875 10.32 13.586 1 84 5 ALA B O 1
ATOM 1335 N N . ARG B 1 6 ? -17.828 10.781 15.766 1 88.06 6 ARG B N 1
ATOM 1336 C CA . ARG B 1 6 ? -17.172 12.062 15.531 1 88.06 6 ARG B CA 1
ATOM 1337 C C . ARG B 1 6 ? -15.734 11.852 15.055 1 88.06 6 ARG B C 1
ATOM 1339 O O . ARG B 1 6 ? -15.234 12.617 14.234 1 88.06 6 ARG B O 1
ATOM 1346 N N . ASP B 1 7 ? -15.141 10.828 15.633 1 86.81 7 ASP B N 1
ATOM 1347 C CA . ASP B 1 7 ? -13.812 10.469 15.156 1 86.81 7 ASP B CA 1
ATOM 1348 C C . ASP B 1 7 ? -13.844 10.102 13.672 1 86.81 7 ASP B C 1
ATOM 1350 O O . ASP B 1 7 ? -12.961 10.492 12.914 1 86.81 7 ASP B O 1
ATOM 1354 N N . LEU B 1 8 ? -14.867 9.438 13.328 1 81.12 8 LEU B N 1
ATOM 1355 C CA . LEU B 1 8 ? -15.023 9.031 11.938 1 81.12 8 LEU B CA 1
ATOM 1356 C C . LEU B 1 8 ? -15.258 10.25 11.047 1 81.12 8 LEU B C 1
ATOM 1358 O O . LEU B 1 8 ? -14.812 10.273 9.891 1 81.12 8 LEU B O 1
ATOM 1362 N N . ASP B 1 9 ? -15.953 11.219 11.562 1 85 9 ASP B N 1
ATOM 1363 C CA . ASP B 1 9 ? -16.125 12.469 10.836 1 85 9 ASP B CA 1
ATOM 1364 C C . ASP B 1 9 ? -14.789 13.133 10.547 1 85 9 ASP B C 1
ATOM 1366 O O . ASP B 1 9 ? -14.562 13.625 9.438 1 85 9 ASP B O 1
ATOM 1370 N N . VAL B 1 10 ? -13.992 13.141 11.555 1 85.88 10 VAL B N 1
ATOM 1371 C CA . VAL B 1 10 ? -12.672 13.742 11.422 1 85.88 10 VAL B CA 1
ATOM 1372 C C . VAL B 1 10 ? -11.859 12.984 10.375 1 85.88 10 VAL B C 1
ATOM 1374 O O . VAL B 1 10 ? -11.25 13.594 9.492 1 85.88 10 VAL B O 1
ATOM 1377 N N . LEU B 1 11 ? -11.938 11.711 10.453 1 81.31 11 LEU B N 1
ATOM 1378 C CA . LEU B 1 11 ? -11.188 10.875 9.523 1 81.31 11 LEU B CA 1
ATOM 1379 C C . LEU B 1 11 ? -11.688 11.055 8.094 1 81.31 11 LEU B C 1
ATOM 1381 O O . LEU B 1 11 ? -10.891 11.109 7.156 1 81.31 11 LEU B O 1
ATOM 1385 N N . ALA B 1 12 ? -12.977 11.18 7.977 1 79.69 12 ALA B N 1
ATOM 1386 C CA . ALA B 1 12 ? -13.57 11.398 6.66 1 79.69 12 ALA B CA 1
ATOM 1387 C C . ALA B 1 12 ? -13.148 12.742 6.082 1 79.69 12 ALA B C 1
ATOM 1389 O O . ALA B 1 12 ? -12.836 12.844 4.895 1 79.69 12 ALA B O 1
ATOM 1390 N N . ALA B 1 13 ? -13.164 13.664 6.91 1 81.75 13 ALA B N 1
ATOM 1391 C CA . ALA B 1 13 ? -12.781 15.008 6.48 1 81.75 13 ALA B CA 1
ATOM 1392 C C . ALA B 1 13 ? -11.32 15.055 6.047 1 81.75 13 ALA B C 1
ATOM 1394 O O . ALA B 1 13 ? -10.945 15.836 5.172 1 81.75 13 ALA B O 1
ATOM 1395 N N . LEU B 1 14 ? -10.516 14.234 6.656 1 79.69 14 LEU B N 1
ATOM 1396 C CA . LEU B 1 14 ? -9.086 14.188 6.363 1 79.69 14 LEU B CA 1
ATOM 1397 C C . LEU B 1 14 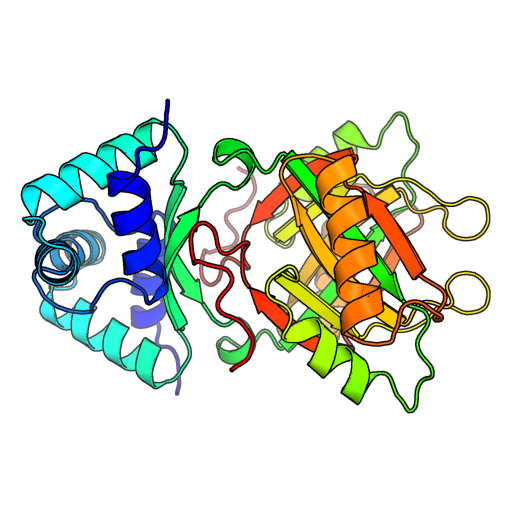? -8.828 13.453 5.047 1 79.69 14 LEU B C 1
ATOM 1399 O O . LEU B 1 14 ? -7.703 13.453 4.547 1 79.69 14 LEU B O 1
ATOM 1403 N N . GLY B 1 15 ? -9.859 12.805 4.551 1 72 15 GLY B N 1
ATOM 1404 C CA . GLY B 1 15 ? -9.727 12.047 3.316 1 72 15 GLY B CA 1
ATOM 1405 C C . GLY B 1 15 ? -9.125 12.859 2.184 1 72 15 GLY B C 1
ATOM 1406 O O . GLY B 1 15 ? -8.32 12.344 1.408 1 72 15 GLY B O 1
ATOM 1407 N N . ASP B 1 16 ? -9.438 14.188 2.139 1 71.88 16 ASP B N 1
ATOM 1408 C CA . ASP B 1 16 ? -8.938 15.062 1.086 1 71.88 16 ASP B CA 1
ATOM 1409 C C . ASP B 1 16 ? -7.594 15.68 1.475 1 71.88 16 ASP B C 1
ATOM 1411 O O . ASP B 1 16 ? -7.008 16.438 0.703 1 71.88 16 ASP B O 1
ATOM 1415 N N . GLY B 1 17 ? -7.234 15.398 2.66 1 80.06 17 GLY B N 1
ATOM 1416 C CA . GLY B 1 17 ? -5.961 15.906 3.139 1 80.06 17 GLY B CA 1
ATOM 1417 C C . GLY B 1 17 ? -6.105 17.156 3.984 1 80.06 17 GLY B C 1
ATOM 1418 O O . GLY B 1 17 ? -7.184 17.75 4.051 1 80.06 17 GLY B O 1
ATOM 1419 N N . LEU B 1 18 ? -5.094 17.516 4.668 1 85.81 18 LEU B N 1
ATOM 1420 C CA . LEU B 1 18 ? -5.043 18.734 5.469 1 85.81 18 LEU B CA 1
ATOM 1421 C C . LEU B 1 18 ? -4.75 19.953 4.594 1 85.81 18 LEU B C 1
ATOM 1423 O O . LEU B 1 18 ? -3.883 19.891 3.721 1 85.81 18 LEU B O 1
ATOM 1427 N N . PRO B 1 19 ? -5.5 21 4.816 1 87.5 19 PRO B N 1
ATOM 1428 C CA . PRO B 1 19 ? -5.219 22.219 4.047 1 87.5 19 PRO B CA 1
ATOM 1429 C C . PRO B 1 19 ? -3.832 22.797 4.328 1 87.5 19 PRO B C 1
ATOM 1431 O O . PRO B 1 19 ? -3.311 22.641 5.438 1 87.5 19 PRO B O 1
ATOM 1434 N N . LEU B 1 20 ? -3.309 23.438 3.307 1 90.56 20 LEU B N 1
ATOM 1435 C CA . LEU B 1 20 ? -2.012 24.094 3.439 1 90.56 20 LEU B CA 1
ATOM 1436 C C . LEU B 1 20 ? -2.18 25.562 3.836 1 90.56 20 LEU B C 1
ATOM 1438 O O . LEU B 1 20 ? -2.08 26.453 2.99 1 90.56 20 LEU B O 1
ATOM 1442 N N . CYS B 1 21 ? -2.398 25.766 5.082 1 92.62 21 CYS B N 1
ATOM 1443 C CA . CYS B 1 21 ? -2.562 27.094 5.66 1 92.62 21 CYS B CA 1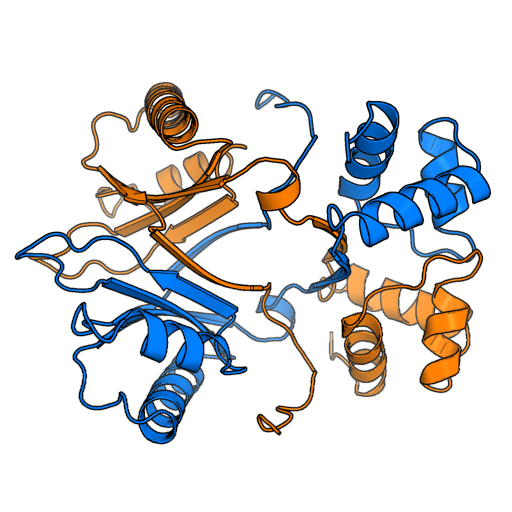
ATOM 1444 C C . CYS B 1 21 ? -2.018 27.141 7.082 1 92.62 21 CYS B C 1
ATOM 1446 O O . CYS B 1 21 ? -1.589 26.125 7.621 1 92.62 21 CYS B O 1
ATOM 1448 N N . ARG B 1 22 ? -2.027 28.219 7.684 1 91.81 22 ARG B N 1
ATOM 1449 C CA . ARG B 1 22 ? -1.396 28.422 8.984 1 91.81 22 ARG B CA 1
ATOM 1450 C C . ARG B 1 22 ? -2.088 27.609 10.062 1 91.81 22 ARG B C 1
ATOM 1452 O O . ARG B 1 22 ? -1.431 27.078 10.961 1 91.81 22 ARG B O 1
ATOM 1459 N N . HIS B 1 23 ? -3.451 27.531 9.938 1 92.88 23 HIS B N 1
ATOM 1460 C CA . HIS B 1 23 ? -4.223 26.781 10.93 1 92.88 23 HIS B CA 1
ATOM 1461 C C . HIS B 1 23 ? -5.016 25.656 10.266 1 92.88 23 HIS B C 1
ATOM 1463 O O . HIS B 1 23 ? -6.246 25.703 10.227 1 92.88 23 HIS B O 1
ATOM 1469 N N . PRO B 1 24 ? -4.281 24.641 9.938 1 92.56 24 PRO B N 1
ATOM 1470 C CA . PRO B 1 24 ? -4.941 23.594 9.141 1 92.56 24 PRO B CA 1
ATOM 1471 C C . PRO B 1 24 ? -5.973 22.812 9.938 1 92.56 24 PRO B C 1
ATOM 1473 O O . PRO B 1 24 ? -6.996 22.391 9.391 1 92.56 24 PRO B O 1
ATOM 1476 N N . TYR B 1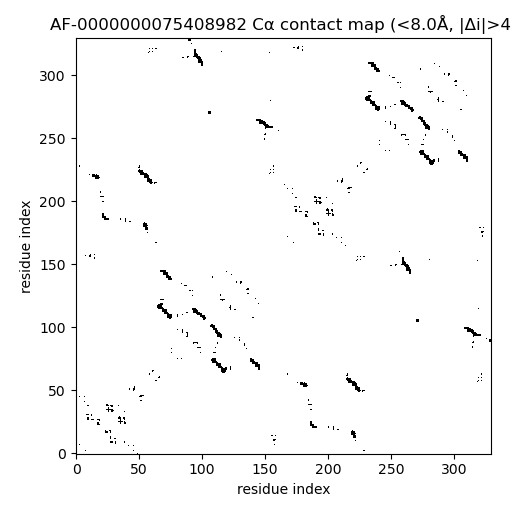 25 ? -5.762 22.625 11.227 1 93.62 25 TYR B N 1
ATOM 1477 C CA . TYR B 1 25 ? -6.707 21.875 12.039 1 93.62 25 TYR B CA 1
ATOM 1478 C C . TYR B 1 25 ? -7.977 22.688 12.289 1 93.62 25 TYR B C 1
ATOM 1480 O O . TYR B 1 25 ? -9.07 22.125 12.375 1 93.62 25 TYR B O 1
ATOM 1488 N N . ALA B 1 26 ? -7.809 23.969 12.391 1 94.38 26 ALA B N 1
ATOM 1489 C CA . ALA B 1 26 ? -8.984 24.844 12.469 1 94.38 26 ALA B CA 1
ATOM 1490 C C . ALA B 1 26 ? -9.805 24.766 11.18 1 94.38 26 ALA B C 1
ATOM 1492 O O . ALA B 1 26 ? -11.031 24.703 11.227 1 94.38 26 ALA B O 1
ATOM 1493 N N . ALA B 1 27 ? -9.141 24.828 10.117 1 93.5 27 ALA B N 1
ATOM 1494 C CA . ALA B 1 27 ? -9.812 24.766 8.82 1 93.5 27 ALA B CA 1
ATOM 1495 C C . ALA B 1 27 ? -10.555 23.438 8.656 1 93.5 27 ALA B C 1
ATOM 1497 O O . ALA B 1 27 ? -11.68 23.406 8.156 1 93.5 27 ALA B O 1
ATOM 1498 N N . LEU B 1 28 ? -9.93 22.344 9.031 1 90.31 28 LEU B N 1
ATOM 1499 C CA . LEU B 1 28 ? -10.555 21.031 9 1 90.31 28 LEU B CA 1
ATOM 1500 C C . LEU B 1 28 ? -11.836 21.016 9.836 1 90.31 28 LEU B C 1
ATOM 1502 O O . LEU B 1 28 ? -12.859 20.5 9.398 1 90.31 28 LEU B O 1
ATOM 1506 N N . GLY B 1 29 ? -11.727 21.547 11.062 1 93.19 29 GLY B N 1
ATOM 1507 C CA . GLY B 1 29 ? -12.844 21.547 11.984 1 93.19 29 GLY B CA 1
ATOM 1508 C C . GLY B 1 29 ? -14.023 22.375 11.5 1 93.19 29 GLY B C 1
ATOM 1509 O O . GLY B 1 29 ? -15.172 22 11.711 1 93.19 29 GLY B O 1
ATOM 1510 N N . ALA B 1 30 ? -13.742 23.484 10.789 1 92.5 30 ALA B N 1
ATOM 1511 C CA . ALA B 1 30 ? -14.773 24.391 10.289 1 92.5 30 ALA B CA 1
ATOM 1512 C C . ALA B 1 30 ? -15.742 23.656 9.367 1 92.5 30 ALA B C 1
ATOM 1514 O O . ALA B 1 30 ? -16.953 23.938 9.375 1 92.5 30 ALA B O 1
ATOM 1515 N N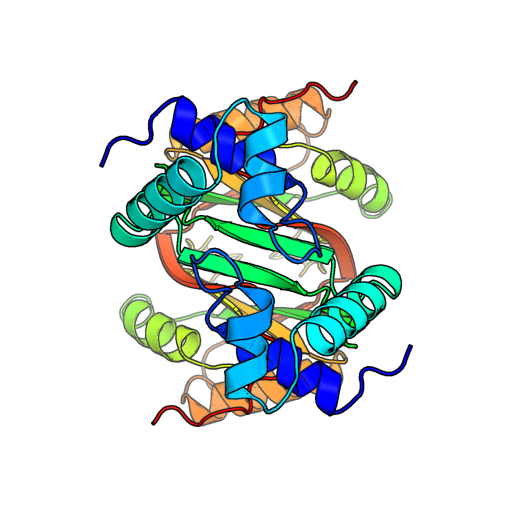 . GLY B 1 31 ? -15.305 22.719 8.727 1 88 31 GLY B N 1
ATOM 1516 C CA . GLY B 1 31 ? -16.125 21.984 7.766 1 88 31 GLY B CA 1
ATOM 1517 C C . GLY B 1 31 ? -17.016 20.953 8.414 1 88 31 GLY B C 1
ATOM 1518 O O . GLY B 1 31 ? -17.984 20.484 7.793 1 88 31 GLY B O 1
ATOM 1519 N N . ILE B 1 32 ? -16.734 20.578 9.656 1 91.31 32 ILE B N 1
ATOM 1520 C CA . ILE B 1 32 ? -17.484 19.484 10.266 1 91.31 32 ILE B CA 1
ATOM 1521 C C . ILE B 1 32 ? -18.016 19.938 11.633 1 91.31 32 ILE B C 1
ATOM 1523 O O . ILE B 1 32 ? -18.438 19.094 12.438 1 91.31 32 ILE B O 1
ATOM 1527 N N . GLY B 1 33 ? -17.906 21.203 11.945 1 93.62 33 GLY B N 1
ATOM 1528 C CA . GLY B 1 33 ? -18.5 21.766 13.148 1 93.62 33 GLY B CA 1
ATOM 1529 C C . GLY B 1 33 ? -17.672 21.516 14.398 1 93.62 33 GLY B C 1
ATOM 1530 O O . GLY B 1 33 ? -18.234 21.281 15.477 1 93.62 33 GLY B O 1
ATOM 1531 N N . MET B 1 34 ? -16.453 21.484 14.281 1 95.19 34 MET B N 1
ATOM 1532 C CA . MET B 1 34 ? -15.539 21.328 15.406 1 95.19 34 MET B CA 1
ATOM 1533 C C . MET B 1 34 ? -14.516 22.453 15.445 1 95.19 34 MET B C 1
ATOM 1535 O O . MET B 1 34 ? -14.172 23.016 14.406 1 95.19 34 MET B O 1
ATOM 1539 N N . ASP B 1 35 ? -14.164 22.75 16.641 1 95.5 35 ASP B N 1
ATOM 1540 C CA . ASP B 1 35 ? -13.117 23.766 16.719 1 95.5 35 ASP B CA 1
ATOM 1541 C C . ASP B 1 35 ? -11.727 23.141 16.641 1 95.5 35 ASP B C 1
ATOM 1543 O O . ASP B 1 35 ? -11.602 21.922 16.641 1 95.5 35 ASP B O 1
ATOM 1547 N N . GLU B 1 36 ? -10.711 24 16.578 1 95.75 36 GLU B N 1
ATOM 1548 C CA . GLU B 1 36 ? -9.328 23.578 16.391 1 95.75 36 GLU B CA 1
ATOM 1549 C C . GLU B 1 36 ? -8.875 22.672 17.547 1 95.75 36 GLU B C 1
ATOM 1551 O O . GLU B 1 36 ? -8.234 21.641 17.312 1 95.75 36 GLU B O 1
ATOM 1556 N N . GLY B 1 37 ? -9.141 23.109 18.688 1 96 37 GLY B N 1
ATOM 1557 C CA . GLY B 1 37 ? -8.75 22.328 19.844 1 96 37 GLY B CA 1
ATOM 1558 C C . GLY B 1 37 ? -9.359 20.938 19.875 1 96 37 GLY B C 1
ATOM 1559 O O . GLY B 1 37 ? -8.672 19.969 20.188 1 96 37 GLY B O 1
ATOM 1560 N N . GLU B 1 38 ? -10.625 20.906 19.609 1 95.56 38 GLU B N 1
ATOM 1561 C CA . GLU B 1 38 ? -11.32 19.625 19.562 1 95.56 38 GLU B CA 1
ATOM 1562 C C . GLU B 1 38 ? -10.68 18.688 18.531 1 95.56 38 GLU B C 1
ATOM 1564 O O . GLU B 1 38 ? -10.492 17.5 18.797 1 95.56 38 GLU B O 1
ATOM 1569 N N . ILE B 1 39 ? -10.375 19.188 17.375 1 94 39 ILE B N 1
ATOM 1570 C CA . ILE B 1 39 ? -9.742 18.406 16.312 1 94 39 ILE B CA 1
ATOM 1571 C C . ILE B 1 39 ? -8.398 17.875 16.781 1 94 39 ILE B C 1
ATOM 1573 O O . ILE B 1 39 ? -8.109 16.688 16.641 1 94 39 ILE B O 1
ATOM 1577 N N . ILE B 1 40 ? -7.633 18.75 17.375 1 94.12 40 ILE B N 1
ATOM 1578 C CA . ILE B 1 40 ? -6.301 18.359 17.828 1 94.12 40 ILE B CA 1
ATOM 1579 C C . ILE B 1 40 ? -6.41 17.312 18.922 1 94.12 40 ILE B C 1
ATOM 1581 O O . ILE B 1 40 ? -5.676 16.312 18.906 1 94.12 40 ILE B O 1
ATOM 1585 N N . ASP B 1 41 ? -7.336 17.484 19.781 1 94.88 41 ASP B N 1
ATOM 1586 C CA . ASP B 1 41 ? -7.539 16.531 20.875 1 94.88 41 ASP B CA 1
ATOM 1587 C C . ASP B 1 41 ? -7.941 15.156 20.328 1 94.88 41 ASP B C 1
ATOM 1589 O O . ASP B 1 41 ? -7.41 14.133 20.766 1 94.88 41 ASP B O 1
ATOM 1593 N N . ARG B 1 42 ? -8.859 15.203 19.469 1 92.81 42 ARG B N 1
ATOM 1594 C CA . ARG B 1 42 ? -9.352 13.945 18.906 1 92.81 42 ARG B CA 1
ATOM 1595 C C . ARG B 1 42 ? -8.258 13.242 18.125 1 92.81 42 ARG B C 1
ATOM 1597 O O . ARG B 1 42 ? -8.078 12.023 18.25 1 92.81 42 ARG B O 1
ATOM 1604 N N . LEU B 1 43 ? -7.555 13.969 17.312 1 90 43 LEU B N 1
ATOM 1605 C CA . LEU B 1 43 ? -6.465 13.391 16.547 1 90 43 LEU B CA 1
ATOM 1606 C C . LEU B 1 43 ? -5.371 12.852 17.453 1 90 43 LEU B C 1
ATOM 1608 O O . LEU B 1 43 ? -4.777 11.805 17.172 1 90 43 LEU B O 1
ATOM 1612 N N . THR B 1 44 ? -5.125 13.578 18.516 1 91.38 44 THR B N 1
ATOM 1613 C CA . THR B 1 44 ? -4.152 13.125 19.5 1 91.38 44 THR B CA 1
ATOM 1614 C C . THR B 1 44 ? -4.582 11.797 20.109 1 91.38 44 THR B C 1
ATOM 1616 O O . THR B 1 44 ? -3.779 10.867 20.234 1 91.38 44 THR B O 1
ATOM 1619 N N . ARG B 1 45 ? -5.82 11.695 20.422 1 91.19 45 ARG B N 1
ATOM 1620 C CA . ARG B 1 45 ? -6.363 10.469 21 1 91.19 45 ARG B CA 1
ATOM 1621 C C . ARG B 1 45 ? -6.281 9.312 20.016 1 91.19 45 ARG B C 1
ATOM 1623 O O . ARG B 1 45 ? -5.902 8.203 20.391 1 91.19 45 ARG B O 1
ATOM 1630 N N . LEU B 1 46 ? -6.652 9.594 18.844 1 86.5 46 LEU B N 1
ATOM 1631 C CA . LEU B 1 46 ? -6.629 8.57 17.797 1 86.5 46 LEU B CA 1
ATOM 1632 C C . LEU B 1 46 ? -5.203 8.086 17.547 1 86.5 46 LEU B C 1
ATOM 1634 O O . LEU B 1 46 ? -4.98 6.906 17.266 1 86.5 46 LEU B O 1
ATOM 1638 N N . ARG B 1 47 ? -4.297 8.984 17.578 1 86.5 47 ARG B N 1
ATOM 1639 C CA . ARG B 1 47 ? -2.891 8.625 17.422 1 86.5 47 ARG B CA 1
ATOM 1640 C C . ARG B 1 47 ? -2.396 7.793 18.594 1 86.5 47 ARG B C 1
ATOM 1642 O O . ARG B 1 47 ? -1.726 6.777 18.406 1 86.5 47 ARG B O 1
ATOM 1649 N N . GLN B 1 48 ? -2.748 8.188 19.781 1 87.19 48 GLN B N 1
ATOM 1650 C CA . GLN B 1 48 ? -2.322 7.492 20.984 1 87.19 48 GLN B CA 1
ATOM 1651 C C . GLN B 1 48 ? -2.914 6.09 21.047 1 87.19 48 GLN B C 1
ATOM 1653 O O . GLN B 1 48 ? -2.281 5.164 21.562 1 87.19 48 GLN B O 1
ATOM 1658 N N . SER B 1 49 ? -4.125 5.992 20.516 1 84.81 49 SER B N 1
ATOM 1659 C CA . SER B 1 49 ? -4.789 4.691 20.547 1 84.81 49 SER B CA 1
ATOM 1660 C C . SER B 1 49 ? -4.297 3.801 19.406 1 84.81 49 SER B C 1
ATOM 1662 O O . SER B 1 49 ? -4.68 2.633 19.312 1 84.81 49 SER B O 1
ATOM 1664 N N . GLY B 1 50 ? -3.516 4.406 18.5 1 79.94 50 GLY B N 1
ATOM 1665 C CA . GLY B 1 50 ? -2.928 3.615 17.422 1 79.94 50 GLY B CA 1
ATOM 1666 C C . GLY B 1 50 ? -3.793 3.555 16.188 1 79.94 50 GLY B C 1
ATOM 1667 O O . GLY B 1 50 ? -3.432 2.904 15.203 1 79.94 50 GLY B O 1
ATOM 1668 N N . VAL B 1 51 ? -4.988 4.168 16.219 1 77.38 51 VAL B N 1
ATOM 1669 C CA . VAL B 1 51 ? -5.871 4.18 15.062 1 77.38 51 VAL B CA 1
ATOM 1670 C C . VAL B 1 51 ? -5.211 4.941 13.914 1 77.38 51 VAL B C 1
ATOM 1672 O O . VAL B 1 51 ? -5.289 4.523 12.758 1 77.38 51 VAL B O 1
ATOM 1675 N N . ILE B 1 52 ? -4.613 6.082 14.344 1 78.56 52 ILE B N 1
ATOM 1676 C CA . ILE B 1 52 ? -3.855 6.867 13.375 1 78.56 52 ILE B CA 1
ATOM 1677 C C . ILE B 1 52 ? -2.359 6.703 13.633 1 78.56 52 ILE B C 1
ATOM 1679 O O . ILE B 1 52 ? -1.916 6.75 14.789 1 78.56 52 ILE B O 1
ATOM 1683 N N . ARG B 1 53 ? -1.626 6.441 12.664 1 75.31 53 ARG B N 1
ATOM 1684 C CA . ARG B 1 53 ? -0.18 6.336 12.828 1 75.31 53 ARG B CA 1
ATOM 1685 C C . ARG B 1 53 ? 0.48 7.711 12.773 1 75.31 53 ARG B C 1
ATOM 1687 O O . ARG B 1 53 ? 1.255 8.07 13.664 1 75.31 53 ARG B O 1
ATOM 1694 N N . ARG B 1 54 ? 0.263 8.414 11.688 1 74 54 ARG B N 1
ATOM 1695 C CA . ARG B 1 54 ? 0.862 9.727 11.5 1 74 54 ARG B CA 1
ATOM 1696 C C . ARG B 1 54 ? 0.149 10.5 10.398 1 74 54 ARG B C 1
ATOM 1698 O O . ARG B 1 54 ? -0.596 9.922 9.609 1 74 54 ARG B O 1
ATOM 1705 N N . PHE B 1 55 ? 0.246 11.828 10.609 1 74.44 55 PHE B N 1
ATOM 1706 C CA . PHE B 1 55 ? -0.129 12.68 9.484 1 74.44 55 PHE B CA 1
ATOM 1707 C C . PHE B 1 55 ? 1.015 12.781 8.484 1 74.44 55 PHE B C 1
ATOM 1709 O O . PHE B 1 55 ? 2.016 13.453 8.742 1 74.44 55 PHE B O 1
ATOM 1716 N N . GLY B 1 56 ? 0.889 12.016 7.566 1 72.12 56 GLY B N 1
ATOM 1717 C CA . GLY B 1 56 ? 1.96 12.016 6.586 1 72.12 56 GLY B CA 1
ATOM 1718 C C . GLY B 1 56 ? 1.517 12.5 5.219 1 72.12 56 GLY B C 1
ATOM 1719 O O . GLY B 1 56 ? 0.404 13.008 5.062 1 72.12 56 GLY B O 1
ATOM 1720 N N . ILE B 1 57 ? 2.51 12.68 4.367 1 69.81 57 ILE B N 1
ATOM 1721 C CA . ILE B 1 57 ? 2.268 13.047 2.977 1 69.81 57 ILE B CA 1
ATOM 1722 C C . ILE B 1 57 ? 2.227 11.789 2.113 1 69.81 57 ILE B C 1
ATOM 1724 O O . ILE B 1 57 ? 2.912 10.805 2.404 1 69.81 57 ILE B O 1
ATOM 1728 N N . ILE B 1 58 ? 1.249 11.734 1.367 1 65.94 58 ILE B N 1
ATOM 1729 C CA . ILE B 1 58 ? 1.204 10.703 0.332 1 65.94 58 ILE B CA 1
ATOM 1730 C C . ILE B 1 58 ? 1.977 11.18 -0.897 1 65.94 58 ILE B C 1
ATOM 1732 O O . ILE B 1 58 ? 1.604 12.172 -1.528 1 65.94 58 ILE B O 1
ATOM 1736 N N . VAL B 1 59 ? 3.141 10.625 -1.007 1 65.44 59 VAL B N 1
ATOM 1737 C CA . VAL B 1 59 ? 4.016 11 -2.113 1 65.44 59 VAL B CA 1
ATOM 1738 C C . VAL B 1 59 ? 3.746 10.094 -3.312 1 65.44 59 VAL B C 1
ATOM 1740 O O . VAL B 1 59 ? 3.553 8.883 -3.156 1 65.44 59 VAL B O 1
ATOM 1743 N N . ARG B 1 60 ? 3.568 10.75 -4.457 1 65.75 60 ARG B N 1
ATOM 1744 C CA . ARG B 1 60 ? 3.479 9.984 -5.695 1 65.75 60 ARG B CA 1
ATOM 1745 C C . ARG B 1 60 ? 4.863 9.586 -6.199 1 65.75 60 ARG B C 1
ATOM 1747 O O . ARG B 1 60 ? 5.617 10.438 -6.684 1 65.75 60 ARG B O 1
ATOM 1754 N N . HIS B 1 61 ? 5.137 8.25 -6.055 1 66.94 61 HIS B N 1
ATOM 1755 C CA . HIS B 1 61 ? 6.449 7.715 -6.391 1 66.94 61 HIS B CA 1
ATOM 1756 C C . HIS B 1 61 ? 6.797 7.988 -7.852 1 66.94 61 HIS B C 1
ATOM 1758 O O . HIS B 1 61 ? 7.945 8.297 -8.172 1 66.94 61 HIS B O 1
ATOM 1764 N N . HIS B 1 62 ? 5.781 7.898 -8.562 1 64.44 62 HIS B N 1
ATOM 1765 C CA . HIS B 1 62 ? 6.008 8.07 -9.992 1 64.44 62 HIS B CA 1
ATOM 1766 C C . HIS B 1 62 ? 6.562 9.461 -10.305 1 64.44 62 HIS B C 1
ATOM 1768 O O . HIS B 1 62 ? 7.484 9.602 -11.109 1 64.44 62 HIS B O 1
ATOM 1774 N N . GLU B 1 63 ? 6.098 10.406 -9.547 1 68.38 63 GLU B N 1
ATOM 1775 C CA . GLU B 1 63 ? 6.535 11.773 -9.789 1 68.38 63 GLU B CA 1
ATOM 1776 C C . GLU B 1 63 ? 7.934 12.016 -9.227 1 68.38 63 GLU B C 1
ATOM 1778 O O . GLU B 1 63 ? 8.625 12.945 -9.641 1 68.38 63 GLU B O 1
ATOM 1783 N N . LEU B 1 64 ? 8.281 11.141 -8.32 1 71.88 64 LEU B N 1
ATOM 1784 C CA . LEU B 1 64 ? 9.625 11.227 -7.77 1 71.88 64 LEU B CA 1
ATOM 1785 C C . LEU B 1 64 ? 10.609 10.398 -8.594 1 71.88 64 LEU B C 1
ATOM 1787 O O . LEU B 1 64 ? 11.789 10.305 -8.25 1 71.88 64 LEU B O 1
ATOM 1791 N N . GLY B 1 65 ? 10.062 9.836 -9.648 1 75.56 65 GLY B N 1
ATOM 1792 C CA . GLY B 1 65 ? 10.938 9.125 -10.57 1 75.56 65 GLY B CA 1
ATOM 1793 C C . GLY B 1 65 ? 10.922 7.621 -10.359 1 75.56 65 GLY B C 1
ATOM 1794 O O . GLY B 1 65 ? 11.68 6.891 -11 1 75.56 65 GLY B O 1
ATOM 1795 N N . TYR B 1 66 ? 10.227 7.258 -9.453 1 80.5 66 TYR B N 1
ATOM 1796 C CA . TYR B 1 66 ? 10.109 5.82 -9.25 1 80.5 66 TYR B CA 1
ATOM 1797 C C . TYR B 1 66 ? 9.094 5.211 -10.203 1 80.5 66 TYR B C 1
ATOM 1799 O O . TYR B 1 66 ? 7.898 5.164 -9.906 1 80.5 66 TYR B O 1
ATOM 1807 N N . ARG B 1 67 ? 9.555 4.68 -11.18 1 85.25 67 ARG B N 1
ATOM 1808 C CA . ARG B 1 67 ? 8.672 4.301 -12.273 1 85.25 67 ARG B CA 1
ATOM 1809 C C . ARG B 1 67 ? 8.547 2.783 -12.383 1 85.25 67 ARG B C 1
ATOM 1811 O O . ARG B 1 67 ? 7.793 2.275 -13.211 1 85.25 67 ARG B O 1
ATOM 1818 N N . ALA B 1 68 ? 9.367 2.152 -11.539 1 91.94 68 ALA B N 1
ATOM 1819 C CA . ALA B 1 68 ? 9.312 0.694 -11.602 1 91.94 68 ALA B CA 1
ATOM 1820 C C . ALA B 1 68 ? 9.078 0.093 -10.219 1 91.94 68 ALA B C 1
ATOM 1822 O O . ALA B 1 68 ? 9.562 0.621 -9.211 1 91.94 68 ALA B O 1
ATOM 1823 N N . ASN B 1 69 ? 8.297 -0.913 -10.211 1 91.88 69 ASN B N 1
ATOM 1824 C CA . ASN B 1 69 ? 8.078 -1.719 -9.016 1 91.88 69 ASN B CA 1
ATOM 1825 C C . ASN B 1 69 ? 7.91 -3.195 -9.352 1 91.88 69 ASN B C 1
ATOM 1827 O O . ASN B 1 69 ? 7.414 -3.537 -10.43 1 91.88 69 ASN B O 1
ATOM 1831 N N . ALA B 1 70 ? 8.391 -3.982 -8.461 1 96.38 70 ALA B N 1
ATOM 1832 C CA . ALA B 1 70 ? 8.258 -5.43 -8.625 1 96.38 70 ALA B CA 1
ATOM 1833 C C . ALA B 1 70 ? 7.746 -6.078 -7.34 1 96.38 70 ALA B C 1
ATOM 1835 O O . ALA B 1 70 ? 8.195 -5.742 -6.242 1 96.38 70 ALA B O 1
ATOM 1836 N N . MET B 1 71 ? 6.738 -6.898 -7.562 1 97.19 71 MET B N 1
ATOM 1837 C CA . MET B 1 71 ? 6.441 -7.879 -6.52 1 97.19 71 MET B CA 1
ATOM 1838 C C . MET B 1 71 ? 7.387 -9.07 -6.613 1 97.19 71 MET B C 1
ATOM 1840 O O . MET B 1 71 ? 7.336 -9.836 -7.578 1 97.19 71 MET B O 1
ATOM 1844 N N . VAL B 1 72 ? 8.172 -9.18 -5.641 1 98.12 72 VAL B N 1
ATOM 1845 C CA . VAL B 1 72 ? 9.062 -10.336 -5.605 1 98.12 72 VAL B CA 1
ATOM 1846 C C . VAL B 1 72 ? 8.438 -11.445 -4.762 1 98.12 72 VAL B C 1
ATOM 1848 O O . VAL B 1 72 ? 8.102 -11.227 -3.594 1 98.12 72 VAL B O 1
ATOM 1851 N N . VAL B 1 73 ? 8.258 -12.594 -5.41 1 97.94 73 VAL B N 1
ATOM 1852 C CA . VAL B 1 73 ? 7.703 -13.742 -4.707 1 97.94 73 VAL B CA 1
ATOM 1853 C C . VAL B 1 73 ? 8.812 -14.734 -4.371 1 97.94 73 VAL B C 1
ATOM 1855 O O . VAL B 1 73 ? 9.703 -14.984 -5.195 1 97.94 73 VAL B O 1
ATOM 1858 N N . TRP B 1 74 ? 8.828 -15.203 -3.102 1 98.5 74 TRP B N 1
ATOM 1859 C CA . TRP B 1 74 ? 9.891 -16.047 -2.58 1 98.5 74 TRP B CA 1
ATOM 1860 C C . TRP B 1 74 ? 9.352 -17.422 -2.18 1 98.5 74 TRP B C 1
ATOM 1862 O O . TRP B 1 74 ? 8.289 -17.516 -1.562 1 98.5 74 TRP B O 1
ATOM 1872 N N . ASP B 1 75 ? 10.055 -18.438 -2.623 1 98.38 75 ASP B N 1
ATOM 1873 C CA . ASP B 1 75 ? 9.82 -19.797 -2.121 1 98.38 75 ASP B CA 1
ATOM 1874 C C . ASP B 1 75 ? 10.68 -20.078 -0.898 1 98.38 75 ASP B C 1
ATOM 1876 O O . ASP B 1 75 ? 11.836 -20.5 -1.031 1 98.38 75 ASP B O 1
ATOM 1880 N N . VAL B 1 76 ? 10.07 -19.859 0.267 1 98.62 76 VAL B N 1
ATOM 1881 C CA . VAL B 1 76 ? 10.789 -19.969 1.529 1 98.62 76 VAL B CA 1
ATOM 1882 C C . VAL B 1 76 ? 10.344 -21.219 2.277 1 98.62 76 VAL B C 1
ATOM 1884 O O . VAL B 1 76 ? 9.148 -21.5 2.367 1 98.62 76 VAL B O 1
ATOM 1887 N N . PRO B 1 77 ? 11.336 -22.016 2.812 1 98.19 77 PRO B N 1
ATOM 1888 C CA . PRO B 1 77 ? 10.898 -23.094 3.699 1 98.19 77 PRO B CA 1
ATOM 1889 C C . PRO B 1 77 ? 9.938 -22.609 4.785 1 98.19 77 PRO B C 1
ATOM 1891 O O . PRO B 1 77 ? 10.156 -21.547 5.387 1 98.19 77 PRO B O 1
ATOM 1894 N N . ASP B 1 78 ? 8.891 -23.406 5.02 1 97 78 ASP B N 1
ATOM 1895 C CA . ASP B 1 78 ? 7.797 -22.969 5.887 1 97 78 ASP B CA 1
ATOM 1896 C C . ASP B 1 78 ? 8.305 -22.656 7.293 1 97 78 ASP B C 1
ATOM 1898 O O . ASP B 1 78 ? 7.797 -21.75 7.957 1 97 78 ASP B O 1
ATOM 1902 N N . ASP B 1 79 ? 9.266 -23.359 7.719 1 97.62 79 ASP B N 1
ATOM 1903 C CA . ASP B 1 79 ? 9.766 -23.188 9.078 1 97.62 79 ASP B CA 1
ATOM 1904 C C . ASP B 1 79 ? 10.688 -21.984 9.172 1 97.62 79 ASP B C 1
ATOM 1906 O O . ASP B 1 79 ? 11.117 -21.594 10.266 1 97.62 79 ASP B O 1
ATOM 1910 N N . GLN B 1 80 ? 10.961 -21.344 8.062 1 98.19 80 GLN B N 1
ATOM 1911 C CA . GLN B 1 80 ? 11.867 -20.203 8.062 1 98.19 80 GLN B CA 1
ATOM 1912 C C . GLN B 1 80 ? 11.156 -18.922 7.637 1 98.19 80 GLN B C 1
ATOM 1914 O O . GLN B 1 80 ? 11.734 -17.828 7.688 1 98.19 80 GLN B O 1
ATOM 1919 N N . VAL B 1 81 ? 9.953 -18.984 7.234 1 98.12 81 VAL B N 1
ATOM 1920 C CA . VAL B 1 81 ? 9.266 -17.891 6.555 1 98.12 81 VAL B CA 1
ATOM 1921 C C . VAL B 1 81 ? 9.039 -16.734 7.527 1 98.12 81 VAL B C 1
ATOM 1923 O O . VAL B 1 81 ? 9.094 -15.57 7.141 1 98.12 81 VAL B O 1
ATOM 1926 N N . ALA B 1 82 ? 8.836 -17.016 8.781 1 97.56 82 ALA B N 1
ATOM 1927 C CA . ALA B 1 82 ? 8.648 -15.953 9.773 1 97.56 82 ALA B CA 1
ATOM 1928 C C . ALA B 1 82 ? 9.93 -15.141 9.945 1 97.56 82 ALA B C 1
ATOM 1930 O O . ALA B 1 82 ? 9.891 -13.906 9.914 1 97.56 82 ALA B O 1
ATOM 1931 N N . GLU B 1 83 ? 10.977 -15.797 10.102 1 98.06 83 GLU B N 1
ATOM 1932 C CA . GLU B 1 83 ? 12.266 -15.148 10.312 1 98.06 83 GLU B CA 1
ATOM 1933 C C . GLU B 1 83 ? 12.688 -14.367 9.07 1 98.06 83 GLU B C 1
ATOM 1935 O O . GLU B 1 83 ? 13.078 -13.203 9.172 1 98.06 83 GLU B O 1
ATOM 1940 N N . ILE B 1 84 ? 12.602 -15 7.938 1 98.19 84 ILE B N 1
ATOM 1941 C CA . ILE B 1 84 ? 13.016 -14.375 6.688 1 98.19 84 ILE B CA 1
ATOM 1942 C C . ILE B 1 84 ? 12.078 -13.219 6.355 1 98.19 84 ILE B C 1
ATOM 1944 O O . ILE B 1 84 ? 12.516 -12.172 5.871 1 98.19 84 ILE B O 1
ATOM 1948 N N . GLY B 1 85 ? 10.781 -13.422 6.582 1 98.19 85 GLY B N 1
ATOM 1949 C CA . GLY B 1 85 ? 9.828 -12.344 6.406 1 98.19 85 GLY B CA 1
ATOM 1950 C C . GLY B 1 85 ? 10.156 -11.117 7.238 1 98.19 85 GLY B C 1
ATOM 1951 O O . GLY B 1 85 ? 10.086 -9.992 6.742 1 98.19 85 GLY B O 1
ATOM 1952 N N . GLN B 1 86 ? 10.547 -11.367 8.461 1 97.19 86 GLN B N 1
ATOM 1953 C CA . GLN B 1 86 ? 10.938 -10.266 9.344 1 97.19 86 GLN B CA 1
ATOM 1954 C C . GLN B 1 86 ? 12.195 -9.57 8.836 1 97.19 86 GLN B C 1
ATOM 1956 O O . GLN B 1 86 ? 12.266 -8.344 8.82 1 97.19 86 GLN B O 1
ATOM 1961 N N . ARG B 1 87 ? 13.086 -10.328 8.414 1 97.06 87 ARG B N 1
ATOM 1962 C CA . ARG B 1 87 ? 14.352 -9.805 7.922 1 97.06 87 ARG B CA 1
ATOM 1963 C C . ARG B 1 87 ? 14.148 -8.953 6.672 1 97.06 87 ARG B C 1
ATOM 1965 O O . ARG B 1 87 ? 14.617 -7.82 6.602 1 97.06 87 ARG B O 1
ATOM 1972 N N . LEU B 1 88 ? 13.461 -9.453 5.715 1 97.44 88 LEU B N 1
ATOM 1973 C CA . LEU B 1 88 ? 13.203 -8.727 4.48 1 97.44 88 LEU B CA 1
ATOM 1974 C C . LEU B 1 88 ? 12.312 -7.516 4.738 1 97.44 88 LEU B C 1
ATOM 1976 O O . LEU B 1 88 ? 12.492 -6.461 4.121 1 97.44 88 LEU B O 1
ATOM 1980 N N . GLY B 1 89 ? 11.383 -7.73 5.641 1 95.44 89 GLY B N 1
ATOM 1981 C CA . GLY B 1 89 ? 10.5 -6.633 6.012 1 95.44 89 GLY B CA 1
ATOM 1982 C C . GLY B 1 89 ? 11.242 -5.438 6.578 1 95.44 89 GLY B C 1
ATOM 1983 O O . GLY B 1 89 ? 10.758 -4.305 6.492 1 95.44 89 GLY B O 1
ATOM 1984 N N . ARG B 1 90 ? 12.383 -5.645 7.074 1 93.25 90 ARG B N 1
ATOM 1985 C CA . ARG B 1 90 ? 13.156 -4.57 7.688 1 93.25 90 ARG B CA 1
ATOM 1986 C C . ARG B 1 90 ? 14.008 -3.844 6.648 1 93.25 90 ARG B C 1
ATOM 1988 O O . ARG B 1 90 ? 14.555 -2.775 6.926 1 93.25 90 ARG B O 1
ATOM 1995 N N . CYS B 1 91 ? 14.125 -4.395 5.543 1 93.38 91 CYS B N 1
ATOM 1996 C CA . CYS B 1 91 ? 14.938 -3.783 4.496 1 93.38 91 CYS B CA 1
ATOM 1997 C C . CYS B 1 91 ? 14.289 -2.498 3.99 1 93.38 91 CYS B C 1
ATOM 1999 O O . CYS B 1 91 ? 13.094 -2.467 3.705 1 93.38 91 CYS B O 1
ATOM 2001 N N . PRO B 1 92 ? 15.055 -1.486 3.779 1 86.5 92 PRO B N 1
ATOM 2002 C CA . PRO B 1 92 ? 14.508 -0.202 3.346 1 86.5 92 PRO B CA 1
ATOM 2003 C C . PRO B 1 92 ? 13.93 -0.257 1.933 1 86.5 92 PRO B C 1
ATOM 2005 O O . PRO B 1 92 ? 13.016 0.505 1.605 1 86.5 92 PRO B O 1
ATOM 2008 N N . GLU B 1 93 ? 14.453 -1.141 1.115 1 88.88 93 GLU B N 1
ATOM 2009 C CA . GLU B 1 93 ? 13.984 -1.25 -0.262 1 88.88 93 GLU B CA 1
ATOM 2010 C C . GLU B 1 93 ? 12.578 -1.841 -0.321 1 88.88 93 GLU B C 1
ATOM 2012 O O . GLU B 1 93 ? 11.891 -1.721 -1.337 1 88.88 93 GLU B O 1
ATOM 2017 N N . VAL B 1 94 ? 12.219 -2.512 0.781 1 93.19 94 VAL B N 1
ATOM 2018 C CA . VAL B 1 94 ? 10.945 -3.234 0.812 1 93.19 94 VAL B CA 1
ATOM 2019 C C . VAL B 1 94 ? 9.859 -2.342 1.395 1 93.19 94 VAL B C 1
ATOM 2021 O O . VAL B 1 94 ? 10.047 -1.729 2.449 1 93.19 94 VAL B O 1
ATOM 2024 N N . THR B 1 95 ? 8.742 -2.297 0.682 1 87.38 95 THR B N 1
ATOM 2025 C CA . THR B 1 95 ? 7.637 -1.48 1.176 1 87.38 95 THR B CA 1
ATOM 2026 C C . THR B 1 95 ? 6.5 -2.359 1.688 1 87.38 95 THR B C 1
ATOM 2028 O O . THR B 1 95 ? 5.719 -1.938 2.547 1 87.38 95 THR B O 1
ATOM 2031 N N . LEU B 1 96 ? 6.383 -3.525 1.128 1 90.75 96 LEU B N 1
ATOM 2032 C CA . LEU B 1 96 ? 5.418 -4.523 1.573 1 90.75 96 LEU B CA 1
ATOM 2033 C C . LEU B 1 96 ? 6.078 -5.891 1.726 1 90.75 96 LEU B C 1
ATOM 2035 O O . LEU B 1 96 ? 6.934 -6.266 0.918 1 90.75 96 LEU B O 1
ATOM 2039 N N . CYS B 1 97 ? 5.695 -6.57 2.775 1 96.19 97 CYS B N 1
ATOM 2040 C CA . CYS B 1 97 ? 6.164 -7.934 3.014 1 96.19 97 CYS B CA 1
ATOM 2041 C C . CYS B 1 97 ? 5.082 -8.766 3.688 1 96.19 97 CYS B C 1
ATOM 2043 O O . CYS B 1 97 ? 4.703 -8.5 4.828 1 96.19 97 CYS B O 1
ATOM 2045 N N . TYR B 1 98 ? 4.645 -9.805 2.969 1 96.88 98 TYR B N 1
ATOM 2046 C CA . TYR B 1 98 ? 3.525 -10.609 3.449 1 96.88 98 TYR B CA 1
ATOM 2047 C C . TYR B 1 98 ? 3.777 -12.086 3.211 1 96.88 98 TYR B C 1
ATOM 2049 O O . TYR B 1 98 ? 4.32 -12.477 2.172 1 96.88 98 TYR B O 1
ATOM 2057 N N . ARG B 1 99 ? 3.357 -12.828 4.203 1 98.19 99 ARG B N 1
ATOM 2058 C CA . ARG B 1 99 ? 3.23 -14.266 3.957 1 98.19 99 ARG B CA 1
ATOM 2059 C C . ARG B 1 99 ? 1.849 -14.602 3.406 1 98.19 99 ARG B C 1
ATOM 2061 O O . ARG B 1 99 ? 0.835 -14.125 3.922 1 98.19 99 ARG B O 1
ATOM 2068 N N . ARG B 1 100 ? 1.82 -15.375 2.385 1 97.44 100 ARG B N 1
ATOM 2069 C CA . ARG B 1 100 ? 0.581 -15.859 1.786 1 97.44 100 ARG B CA 1
ATOM 2070 C C . ARG B 1 100 ? 0.659 -17.359 1.505 1 97.44 100 ARG B C 1
ATOM 2072 O O . ARG B 1 100 ? 1.745 -17.938 1.513 1 97.44 100 ARG B O 1
ATOM 2079 N N . PRO B 1 101 ? -0.498 -17.984 1.355 1 95.5 101 PRO B N 1
ATOM 2080 C CA . PRO B 1 101 ? -0.474 -19.438 1.127 1 95.5 101 PRO B CA 1
ATOM 2081 C C . PRO B 1 101 ? 0.094 -19.812 -0.241 1 95.5 101 PRO B C 1
ATOM 2083 O O . PRO B 1 101 ? -0.136 -19.094 -1.223 1 95.5 101 PRO B O 1
ATOM 2086 N N . ARG B 1 102 ? 0.804 -20.922 -0.217 1 95.12 102 ARG B N 1
ATOM 2087 C CA . ARG B 1 102 ? 1.188 -21.531 -1.483 1 95.12 102 ARG B CA 1
ATOM 2088 C C . ARG B 1 102 ? -0.013 -22.188 -2.162 1 95.12 102 ARG B C 1
ATOM 2090 O O . ARG B 1 102 ? -1.039 -22.422 -1.522 1 95.12 102 ARG B O 1
ATOM 2097 N N . ARG B 1 103 ? 0.118 -22.312 -3.436 1 91.31 103 ARG B N 1
ATOM 2098 C CA . ARG B 1 103 ? -0.799 -23.141 -4.211 1 91.31 103 ARG B CA 1
ATOM 2099 C C . ARG B 1 103 ? -0.039 -24.188 -5.016 1 91.31 103 ARG B C 1
ATOM 2101 O O . ARG B 1 103 ? 0.163 -24.031 -6.219 1 91.31 103 ARG B O 1
ATOM 2108 N N . LEU B 1 104 ? 0.133 -25.281 -4.328 1 92.12 104 LEU B N 1
ATOM 2109 C CA . LEU B 1 104 ? 0.992 -26.312 -4.902 1 92.12 104 LEU B CA 1
ATOM 2110 C C . LEU B 1 104 ? 0.238 -27.125 -5.949 1 92.12 104 LEU B C 1
ATOM 2112 O O . LEU B 1 104 ? -0.962 -27.375 -5.805 1 92.12 104 LEU B O 1
ATOM 2116 N N . PRO B 1 105 ? 0.942 -27.531 -7.074 1 91.19 105 PRO B N 1
ATOM 2117 C CA . PRO B 1 105 ? 2.365 -27.344 -7.363 1 91.19 105 PRO B CA 1
ATOM 2118 C C . PRO B 1 105 ? 2.637 -26.078 -8.18 1 91.19 105 PRO B C 1
ATOM 2120 O O . PRO B 1 105 ? 3.793 -25.703 -8.359 1 91.19 105 PRO B O 1
ATOM 2123 N N . ASP B 1 106 ? 1.733 -25.453 -8.555 1 90 106 ASP B N 1
ATOM 2124 C CA . ASP B 1 106 ? 1.846 -24.438 -9.594 1 90 106 ASP B CA 1
ATOM 2125 C C . ASP B 1 106 ? 2.42 -23.141 -9.031 1 90 106 ASP B C 1
ATOM 2127 O O . ASP B 1 106 ? 3.025 -22.344 -9.766 1 90 106 ASP B O 1
ATOM 2131 N N . TRP B 1 107 ? 2.275 -22.891 -7.758 1 92.5 107 TRP B N 1
ATOM 2132 C CA . TRP B 1 107 ? 2.719 -21.672 -7.105 1 92.5 107 TRP B CA 1
ATOM 2133 C C . TRP B 1 107 ? 3.363 -21.969 -5.758 1 92.5 107 TRP B C 1
ATOM 2135 O O . TRP B 1 107 ? 2.703 -21.906 -4.715 1 92.5 107 TRP B O 1
ATOM 2145 N N . PRO B 1 108 ? 4.609 -22.219 -5.797 1 96.06 108 PRO B N 1
ATOM 2146 C CA . PRO B 1 108 ? 5.297 -22.656 -4.582 1 96.06 108 PRO B CA 1
ATOM 2147 C C . PRO B 1 108 ? 5.668 -21.5 -3.658 1 96.06 108 PRO B C 1
ATOM 2149 O O . PRO B 1 108 ? 6.145 -21.734 -2.543 1 96.06 108 PRO B O 1
ATOM 2152 N N . TYR B 1 109 ? 5.441 -20.297 -4.066 1 97.5 109 TYR B N 1
ATOM 2153 C CA . TYR B 1 109 ? 5.902 -19.125 -3.334 1 97.5 109 TYR B CA 1
ATOM 2154 C C . TYR B 1 109 ? 4.996 -18.844 -2.143 1 97.5 109 TYR B C 1
ATOM 2156 O O . TYR B 1 109 ? 3.779 -19.016 -2.223 1 97.5 109 TYR B O 1
ATOM 2164 N N . ASN B 1 110 ? 5.613 -18.359 -1.029 1 98.25 110 ASN B N 1
ATOM 2165 C CA . ASN B 1 110 ? 4.812 -18.125 0.167 1 98.25 110 ASN B CA 1
ATOM 2166 C C . ASN B 1 110 ? 5.199 -16.812 0.849 1 98.25 110 ASN B C 1
ATOM 2168 O O . ASN B 1 110 ? 4.715 -16.516 1.94 1 98.25 110 ASN B O 1
ATOM 2172 N N . LEU B 1 111 ? 6.066 -16.078 0.31 1 98.69 111 LEU B N 1
ATOM 2173 C CA . LEU B 1 111 ? 6.469 -14.773 0.811 1 98.69 111 LEU B CA 1
ATOM 2174 C C . LEU B 1 111 ? 6.527 -13.75 -0.322 1 98.69 111 LEU B C 1
ATOM 2176 O O . LEU B 1 111 ? 7.117 -14.023 -1.372 1 98.69 111 LEU B O 1
ATOM 2180 N N . PHE B 1 112 ? 5.902 -12.586 -0.102 1 98.25 112 PHE B N 1
ATOM 2181 C CA . PHE B 1 112 ? 5.777 -11.547 -1.114 1 98.25 112 PHE B CA 1
ATOM 2182 C C . PHE B 1 112 ? 6.395 -10.242 -0.628 1 98.25 112 PHE B C 1
ATOM 2184 O O . PHE B 1 112 ? 6.102 -9.781 0.477 1 98.25 112 PHE B O 1
ATOM 2191 N N . THR B 1 113 ? 7.215 -9.633 -1.399 1 97.75 113 THR B N 1
ATOM 2192 C CA . THR B 1 113 ? 7.781 -8.32 -1.093 1 97.75 113 THR B CA 1
ATOM 2193 C C . THR B 1 113 ? 7.582 -7.359 -2.26 1 97.75 113 THR B C 1
ATOM 2195 O O . THR B 1 113 ? 7.68 -7.758 -3.424 1 97.75 113 THR B O 1
ATOM 2198 N N . MET B 1 114 ? 7.312 -6.125 -1.905 1 94.75 114 MET B N 1
ATOM 2199 C CA . MET B 1 114 ? 7.27 -5.074 -2.92 1 94.75 114 MET B CA 1
ATOM 2200 C C . MET B 1 114 ? 8.523 -4.211 -2.867 1 94.75 114 MET B C 1
ATOM 2202 O O . MET B 1 114 ? 8.93 -3.76 -1.795 1 94.75 114 MET B O 1
ATOM 2206 N N . ILE B 1 115 ? 9.172 -4.02 -4.004 1 93.75 115 ILE B N 1
ATOM 2207 C CA . ILE B 1 115 ? 10.359 -3.182 -4.148 1 93.75 115 ILE B CA 1
ATOM 2208 C C . ILE B 1 115 ? 10.133 -2.158 -5.262 1 93.75 115 ILE B C 1
ATOM 2210 O O . ILE B 1 115 ? 9.695 -2.51 -6.359 1 93.75 115 ILE B O 1
ATOM 2214 N N . HIS B 1 116 ? 10.453 -0.939 -4.938 1 88.75 116 HIS B N 1
ATOM 2215 C CA . HIS B 1 116 ? 10.289 0.16 -5.883 1 88.75 116 HIS B CA 1
ATOM 2216 C C . HIS B 1 116 ? 11.648 0.73 -6.297 1 88.75 116 HIS B C 1
ATOM 2218 O O . HIS B 1 116 ? 12.609 0.671 -5.531 1 88.75 116 HIS B O 1
ATOM 2224 N N . GLY B 1 117 ? 11.688 1.21 -7.469 1 88.31 117 GLY B N 1
ATOM 2225 C CA . GLY B 1 117 ? 12.898 1.834 -7.98 1 88.31 117 GLY B CA 1
ATOM 2226 C C . GLY B 1 117 ? 12.648 2.746 -9.164 1 88.31 117 GLY B C 1
ATOM 2227 O O . GLY B 1 117 ? 11.523 2.824 -9.664 1 88.31 117 GLY B O 1
ATOM 2228 N N . LYS B 1 118 ? 13.664 3.416 -9.609 1 87.75 118 LYS B N 1
ATOM 2229 C CA . LYS B 1 118 ? 13.555 4.398 -10.68 1 87.75 118 LYS B CA 1
ATOM 2230 C C . LYS B 1 118 ? 13.211 3.725 -12.008 1 87.75 118 LYS B C 1
ATOM 2232 O O . LYS B 1 118 ? 12.477 4.289 -12.828 1 87.75 118 LYS B O 1
ATOM 2237 N N . ASP B 1 119 ? 13.836 2.609 -12.195 1 92.88 119 ASP B N 1
ATOM 2238 C CA . ASP B 1 119 ? 13.578 1.812 -13.391 1 92.88 119 ASP B CA 1
ATOM 2239 C C . ASP B 1 119 ? 13.797 0.326 -13.117 1 92.88 119 ASP B C 1
ATOM 2241 O O . ASP B 1 119 ? 14.172 -0.058 -12.008 1 92.88 119 ASP B O 1
ATOM 2245 N N . ARG B 1 120 ? 13.484 -0.458 -14.117 1 95.31 120 ARG B N 1
ATOM 2246 C CA . ARG B 1 120 ? 13.523 -1.907 -13.945 1 95.31 120 ARG B CA 1
ATOM 2247 C C . ARG B 1 120 ? 14.93 -2.381 -13.586 1 95.31 120 ARG B C 1
ATOM 2249 O O . ARG B 1 120 ? 15.102 -3.148 -12.641 1 95.31 120 ARG B O 1
ATOM 2256 N N . PRO B 1 121 ? 15.984 -1.851 -14.242 1 96.88 121 PRO B N 1
ATOM 2257 C CA . PRO B 1 121 ? 17.344 -2.279 -13.867 1 96.88 121 PRO B CA 1
ATOM 2258 C C . PRO B 1 121 ? 17.688 -1.935 -12.422 1 96.88 121 PRO B C 1
ATOM 2260 O O . PRO B 1 121 ? 18.312 -2.74 -11.719 1 96.88 121 PRO B O 1
ATOM 2263 N N . ALA B 1 122 ? 17.297 -0.818 -11.992 1 94.88 122 ALA B N 1
ATOM 2264 C CA . ALA B 1 122 ? 17.562 -0.407 -10.609 1 94.88 122 ALA B CA 1
ATOM 2265 C C . ALA B 1 122 ? 16.875 -1.337 -9.617 1 94.88 122 ALA B C 1
ATOM 2267 O O . ALA B 1 122 ? 17.453 -1.698 -8.594 1 94.88 122 ALA B O 1
ATOM 2268 N N . VAL B 1 123 ? 15.656 -1.703 -9.945 1 95.94 123 VAL B N 1
ATOM 2269 C CA . VAL B 1 123 ? 14.898 -2.602 -9.078 1 95.94 123 VAL B CA 1
ATOM 2270 C C . VAL B 1 123 ? 15.562 -3.977 -9.055 1 95.94 123 VAL B C 1
ATOM 2272 O O . VAL B 1 123 ? 15.734 -4.574 -7.992 1 95.94 123 VAL B O 1
ATOM 2275 N N . GLU B 1 124 ? 15.914 -4.434 -10.219 1 97.81 124 GLU B N 1
ATOM 2276 C CA . GLU B 1 124 ? 16.578 -5.727 -10.312 1 97.81 124 GLU B CA 1
ATOM 2277 C C . GLU B 1 124 ? 17.875 -5.742 -9.5 1 97.81 124 GLU B C 1
ATOM 2279 O O . GLU B 1 124 ? 18.141 -6.699 -8.781 1 97.81 124 GLU B O 1
ATOM 2284 N N . ALA B 1 125 ? 18.625 -4.691 -9.617 1 97.56 125 ALA B N 1
ATOM 2285 C CA . ALA B 1 125 ? 19.859 -4.57 -8.859 1 97.56 125 ALA B CA 1
ATOM 2286 C C . ALA B 1 125 ? 19.578 -4.559 -7.355 1 97.56 125 ALA B C 1
ATOM 2288 O O . ALA B 1 125 ? 20.281 -5.207 -6.582 1 97.56 125 ALA B O 1
ATOM 2289 N N . ALA B 1 126 ? 18.562 -3.863 -6.973 1 96.25 126 ALA B N 1
ATOM 2290 C CA . ALA B 1 126 ? 18.188 -3.777 -5.562 1 96.25 126 ALA B CA 1
ATOM 2291 C C . ALA B 1 126 ? 17.797 -5.148 -5.012 1 96.25 126 ALA B C 1
ATOM 2293 O O . ALA B 1 126 ? 18.141 -5.484 -3.875 1 96.25 126 ALA B O 1
ATOM 2294 N N . ILE B 1 127 ? 17.109 -5.906 -5.84 1 97.75 127 ILE B N 1
ATOM 2295 C CA . ILE B 1 127 ? 16.688 -7.242 -5.434 1 97.75 127 ILE B CA 1
ATOM 2296 C C . ILE B 1 127 ? 17.906 -8.125 -5.199 1 97.75 127 ILE B C 1
ATOM 2298 O O . ILE B 1 127 ? 18 -8.797 -4.168 1 97.75 127 ILE B O 1
ATOM 2302 N N . VAL B 1 128 ? 18.828 -8.078 -6.129 1 97.81 128 VAL B N 1
ATOM 2303 C CA . VAL B 1 128 ? 20.031 -8.906 -6.051 1 97.81 128 VAL B CA 1
ATOM 2304 C C . VAL B 1 128 ? 20.859 -8.508 -4.828 1 97.81 128 VAL B C 1
ATOM 2306 O O . VAL B 1 128 ? 21.266 -9.367 -4.043 1 97.81 128 VAL B O 1
ATOM 2309 N N . LEU B 1 129 ? 21.031 -7.234 -4.648 1 97.38 129 LEU B N 1
ATOM 2310 C CA . LEU B 1 129 ? 21.828 -6.719 -3.537 1 97.38 129 LEU B CA 1
ATOM 2311 C C . LEU B 1 129 ? 21.172 -7.066 -2.201 1 97.38 129 LEU B C 1
ATOM 2313 O O . LEU B 1 129 ? 21.844 -7.543 -1.285 1 97.38 129 LEU B O 1
ATOM 2317 N N . MET B 1 130 ? 19.906 -6.863 -2.107 1 97.12 130 MET B N 1
ATOM 2318 C CA . MET B 1 130 ? 19.156 -7.156 -0.885 1 97.12 130 MET B CA 1
ATOM 2319 C C . MET B 1 130 ? 19.203 -8.648 -0.568 1 97.12 130 MET B C 1
ATOM 2321 O O . MET B 1 130 ? 19.453 -9.039 0.575 1 97.12 130 MET B O 1
ATOM 2325 N N . ALA B 1 131 ? 18.969 -9.461 -1.589 1 97.88 131 ALA B N 1
ATOM 2326 C CA . ALA B 1 131 ? 18.969 -10.906 -1.404 1 97.88 131 ALA B CA 1
ATOM 2327 C C . ALA B 1 131 ? 20.328 -11.398 -0.916 1 97.88 131 ALA B C 1
ATOM 2329 O O . ALA B 1 131 ? 20.406 -12.273 -0.05 1 97.88 131 ALA B O 1
ATOM 2330 N N . GLY B 1 132 ? 21.391 -10.867 -1.516 1 97.62 132 GLY B N 1
ATOM 2331 C CA . GLY B 1 132 ? 22.734 -11.195 -1.076 1 97.62 132 GLY B CA 1
ATOM 2332 C C . GLY B 1 132 ? 23.016 -10.766 0.35 1 97.62 132 GLY B C 1
ATOM 2333 O O . GLY B 1 132 ? 23.516 -11.555 1.154 1 97.62 132 GLY B O 1
ATOM 2334 N N . ARG B 1 133 ? 22.688 -9.555 0.66 1 97.38 133 ARG B N 1
ATOM 2335 C CA . ARG B 1 133 ? 22.906 -8.984 1.983 1 97.38 133 ARG B CA 1
ATOM 2336 C C . ARG B 1 133 ? 22.172 -9.773 3.057 1 97.38 133 ARG B C 1
ATOM 2338 O O . ARG B 1 133 ? 22.703 -10.008 4.145 1 97.38 133 ARG B O 1
ATOM 2345 N N . GLU B 1 134 ? 20.969 -10.219 2.732 1 97.56 134 GLU B N 1
ATOM 2346 C CA . GLU B 1 134 ? 20.109 -10.875 3.717 1 97.56 134 GLU B CA 1
ATOM 2347 C C . GLU B 1 134 ? 20.281 -12.391 3.682 1 97.56 134 GLU B C 1
ATOM 2349 O O . GLU B 1 134 ? 19.641 -13.117 4.441 1 97.56 134 GLU B O 1
ATOM 2354 N N . GLY B 1 135 ? 21.125 -12.883 2.801 1 97.25 135 GLY B N 1
ATOM 2355 C CA . GLY B 1 135 ? 21.453 -14.297 2.744 1 97.25 135 GLY B CA 1
ATOM 2356 C C . GLY B 1 135 ? 20.312 -15.148 2.209 1 97.25 135 GLY B C 1
ATOM 2357 O O . GLY B 1 135 ? 20.125 -16.281 2.645 1 97.25 135 GLY B O 1
ATOM 2358 N N . VAL B 1 136 ? 19.516 -14.609 1.335 1 98 136 VAL B N 1
ATOM 2359 C CA . VAL B 1 136 ? 18.359 -15.367 0.835 1 98 136 VAL B CA 1
ATOM 2360 C C . VAL B 1 136 ? 18.453 -15.5 -0.683 1 98 136 VAL B C 1
ATOM 2362 O O . VAL B 1 136 ? 17.5 -15.914 -1.336 1 98 136 VAL B O 1
ATOM 2365 N N . GLY B 1 137 ? 19.625 -15.125 -1.271 1 97.31 137 GLY B N 1
ATOM 2366 C CA . GLY B 1 137 ? 19.828 -15.172 -2.711 1 97.31 137 GLY B CA 1
ATOM 2367 C C . GLY B 1 137 ? 19.688 -16.562 -3.289 1 97.31 137 GLY B C 1
ATOM 2368 O O . GLY B 1 137 ? 19.391 -16.719 -4.477 1 97.31 137 GLY B O 1
ATOM 2369 N N . HIS B 1 138 ? 19.875 -17.562 -2.473 1 97.5 138 HIS B N 1
ATOM 2370 C CA . HIS B 1 138 ? 19.828 -18.953 -2.918 1 97.5 138 HIS B CA 1
ATOM 2371 C C . HIS B 1 138 ? 18.391 -19.453 -3.014 1 97.5 138 HIS B C 1
ATOM 2373 O O . HIS B 1 138 ? 18.141 -20.5 -3.615 1 97.5 138 HIS B O 1
ATOM 2379 N N . LEU B 1 139 ? 17.422 -18.891 -2.387 1 97.94 139 LEU B N 1
ATOM 2380 C CA . LEU B 1 139 ? 16.031 -19.312 -2.428 1 97.94 139 LEU B CA 1
ATOM 2381 C C . LEU B 1 139 ? 15.398 -18.969 -3.777 1 97.94 139 LEU B C 1
ATOM 2383 O O . LEU B 1 139 ? 15.633 -17.891 -4.328 1 97.94 139 LEU B O 1
ATOM 2387 N N . PRO B 1 140 ? 14.656 -19.906 -4.312 1 97.5 140 PRO B N 1
ATOM 2388 C CA . PRO B 1 140 ? 13.93 -19.562 -5.539 1 97.5 140 PRO B CA 1
ATOM 2389 C C . PRO B 1 140 ? 13.047 -18.328 -5.367 1 97.5 140 PRO B C 1
ATOM 2391 O O . PRO B 1 140 ? 12.352 -18.203 -4.355 1 97.5 140 PRO B O 1
ATOM 2394 N N . HIS B 1 141 ? 13.164 -17.359 -6.246 1 97.56 141 HIS B N 1
ATOM 2395 C CA . HIS B 1 141 ? 12.359 -16.141 -6.223 1 97.56 141 HIS B CA 1
ATOM 2396 C C . HIS B 1 141 ? 12.195 -15.57 -7.629 1 97.56 141 HIS B C 1
ATOM 2398 O O . HIS B 1 141 ? 12.984 -15.883 -8.523 1 97.56 141 HIS B O 1
ATOM 2404 N N . GLN B 1 142 ? 11.148 -14.797 -7.816 1 95.94 142 GLN B N 1
ATOM 2405 C CA . GLN B 1 142 ? 10.844 -14.18 -9.109 1 95.94 142 GLN B CA 1
ATOM 2406 C C . GLN B 1 142 ? 10.258 -12.781 -8.93 1 95.94 142 GLN B C 1
ATOM 2408 O O . GLN B 1 142 ? 9.344 -12.578 -8.133 1 95.94 142 GLN B O 1
ATOM 2413 N N . PRO B 1 143 ? 10.867 -11.82 -9.656 1 97.19 143 PRO B N 1
ATOM 2414 C CA . PRO B 1 143 ? 10.227 -10.5 -9.695 1 97.19 143 PRO B CA 1
ATOM 2415 C C . PRO B 1 143 ? 9.07 -10.438 -10.688 1 97.19 143 PRO B C 1
ATOM 2417 O O . PRO B 1 143 ? 9.234 -10.805 -11.852 1 97.19 143 PRO B O 1
ATOM 2420 N N . LEU B 1 144 ? 7.938 -10.117 -10.273 1 96.88 144 LEU B N 1
ATOM 2421 C CA . LEU B 1 144 ? 6.801 -9.797 -11.133 1 96.88 144 LEU B CA 1
ATOM 2422 C C . LEU B 1 144 ? 6.609 -8.289 -11.242 1 96.88 144 LEU B C 1
ATOM 2424 O O . LEU B 1 144 ? 5.953 -7.676 -10.398 1 96.88 144 LEU B O 1
ATOM 2428 N N . PHE B 1 145 ? 7.148 -7.742 -12.305 1 96.75 145 PHE B N 1
ATOM 2429 C CA . PHE B 1 145 ? 7.078 -6.297 -12.5 1 96.75 145 PHE B CA 1
ATOM 2430 C C . PHE B 1 145 ? 5.652 -5.863 -12.82 1 96.75 145 PHE B C 1
ATOM 2432 O O . PHE B 1 145 ? 4.926 -6.57 -13.523 1 96.75 145 PHE B O 1
ATOM 2439 N N . SER B 1 146 ? 5.332 -4.699 -12.258 1 94.62 146 SER B N 1
ATOM 2440 C CA . SER B 1 146 ? 4.066 -4.098 -12.656 1 94.62 146 SER B CA 1
ATOM 2441 C C . SER B 1 146 ? 4.117 -3.598 -14.094 1 94.62 146 SER B C 1
ATOM 2443 O O . SER B 1 146 ? 5.062 -2.902 -14.484 1 94.62 146 SER B O 1
ATOM 2445 N N . LEU B 1 147 ? 3.203 -4.039 -14.891 1 94.75 147 LEU B N 1
ATOM 2446 C CA . LEU B 1 147 ? 3.111 -3.578 -16.266 1 94.75 147 LEU B CA 1
ATOM 2447 C C . LEU B 1 147 ? 2.246 -2.326 -16.359 1 94.75 147 LEU B C 1
ATOM 2449 O O . LEU B 1 147 ? 2.514 -1.445 -17.188 1 94.75 147 LEU B O 1
ATOM 2453 N N . ARG B 1 148 ? 1.265 -2.268 -15.547 1 93.94 148 ARG B N 1
ATOM 2454 C CA . ARG B 1 148 ? 0.345 -1.136 -15.508 1 93.94 148 ARG B CA 1
ATOM 2455 C C . ARG B 1 148 ? -0.308 -1.008 -14.133 1 93.94 148 ARG B C 1
ATOM 2457 O O . ARG B 1 148 ? -0.745 -2.004 -13.555 1 93.94 148 ARG B O 1
ATOM 2464 N N . ARG B 1 149 ? -0.291 0.197 -13.648 1 90.94 149 ARG B N 1
ATOM 2465 C CA . ARG B 1 149 ? -0.994 0.516 -12.406 1 90.94 149 ARG B CA 1
ATOM 2466 C C . ARG B 1 149 ? -2.373 1.101 -12.695 1 90.94 149 ARG B C 1
ATOM 2468 O O . ARG B 1 149 ? -2.492 2.105 -13.398 1 90.94 149 ARG B O 1
ATOM 2475 N N . PHE B 1 150 ? -3.4 0.452 -12.164 1 92.44 150 PHE B N 1
ATOM 2476 C CA . PHE B 1 150 ? -4.758 0.96 -12.336 1 92.44 150 PHE B CA 1
ATOM 2477 C C . PHE B 1 150 ? -5.227 1.686 -11.078 1 92.44 150 PHE B C 1
ATOM 2479 O O . PHE B 1 150 ? -6.098 2.559 -11.148 1 92.44 150 PHE B O 1
ATOM 2486 N N . LYS B 1 151 ? -4.672 1.244 -9.945 1 86.5 151 LYS B N 1
ATOM 2487 C CA . LYS B 1 151 ? -5 1.88 -8.672 1 86.5 151 LYS B CA 1
ATOM 2488 C C . LYS B 1 151 ? -3.926 1.597 -7.625 1 86.5 151 LYS B C 1
ATOM 2490 O O . LYS B 1 151 ? -3.424 0.474 -7.531 1 86.5 151 LYS B O 1
ATOM 2495 N N . GLN B 1 152 ? -3.559 2.619 -6.945 1 79.81 152 GLN B N 1
ATOM 2496 C CA . GLN B 1 152 ? -2.719 2.482 -5.758 1 79.81 152 GLN B CA 1
ATOM 2497 C C . GLN B 1 152 ? -3.162 3.439 -4.656 1 79.81 152 GLN B C 1
ATOM 2499 O O . GLN B 1 152 ? -3.004 4.656 -4.781 1 79.81 152 GLN B O 1
ATOM 2504 N N . CYS B 1 153 ? -3.83 2.982 -3.768 1 73.38 153 CYS B N 1
ATOM 2505 C CA . CYS B 1 153 ? -4.188 3.797 -2.611 1 73.38 153 CYS B CA 1
ATOM 2506 C C . CYS B 1 153 ? -4.113 2.982 -1.326 1 73.38 153 CYS B C 1
ATOM 2508 O O . CYS B 1 153 ? -4.105 1.751 -1.366 1 73.38 153 CYS B O 1
ATOM 2510 N N . GLY B 1 154 ? -3.775 3.705 -0.305 1 64.06 154 GLY B N 1
ATOM 2511 C CA . GLY B 1 154 ? -3.879 3.047 0.987 1 64.06 154 GLY B CA 1
ATOM 2512 C C . GLY B 1 154 ? -5.305 2.672 1.353 1 64.06 154 GLY B C 1
ATOM 2513 O O . GLY B 1 154 ? -6.246 3.051 0.657 1 64.06 154 GLY B O 1
ATOM 2514 N N . ALA B 1 155 ? -5.586 1.736 2.123 1 57.56 155 ALA B N 1
ATOM 2515 C CA . ALA B 1 155 ? -6.938 1.42 2.588 1 57.56 155 ALA B CA 1
ATOM 2516 C C . ALA B 1 155 ? -7.656 2.674 3.078 1 57.56 155 ALA B C 1
ATOM 2518 O O . ALA B 1 155 ? -7.055 3.523 3.738 1 57.56 155 ALA B O 1
ATOM 2519 N N . ARG B 1 156 ? -8.633 3.262 2.27 1 54.56 156 ARG B N 1
ATOM 2520 C CA . ARG B 1 156 ? -9.445 4.402 2.688 1 54.56 156 ARG B CA 1
ATOM 2521 C C . ARG B 1 156 ? -10.547 3.971 3.645 1 54.56 156 ARG B C 1
ATOM 2523 O O . ARG B 1 156 ? -11.203 2.953 3.424 1 54.56 156 ARG B O 1
ATOM 2530 N N . TYR B 1 157 ? -10.422 4.391 4.875 1 49.81 157 TYR B N 1
ATOM 2531 C CA . TYR B 1 157 ? -11.391 3.994 5.895 1 49.81 157 TYR B CA 1
ATOM 2532 C C . TYR B 1 157 ? -12.352 5.137 6.207 1 49.81 157 TYR B C 1
ATOM 2534 O O . TYR B 1 157 ? -11.992 6.309 6.086 1 49.81 157 TYR B O 1
ATOM 2542 N N . GLY B 1 158 ? -13.719 4.797 6.371 1 46.81 158 GLY B N 1
ATOM 2543 C CA . GLY B 1 158 ? -14.766 5.711 6.793 1 46.81 158 GLY B CA 1
ATOM 2544 C C . GLY B 1 158 ? -15.602 6.227 5.641 1 46.81 158 GLY B C 1
ATOM 2545 O O . GLY B 1 158 ? -16.516 7.027 5.84 1 46.81 158 GLY B O 1
ATOM 2546 N N . GLN B 1 159 ? -14.906 6.566 4.465 1 45.69 159 GLN B N 1
ATOM 2547 C CA . GLN B 1 159 ? -15.844 7.176 3.533 1 45.69 159 GLN B CA 1
ATOM 2548 C C . GLN B 1 159 ? -17.016 6.238 3.234 1 45.69 159 GLN B C 1
ATOM 2550 O O . GLN B 1 159 ? -16.828 5.031 3.096 1 45.69 159 GLN B O 1
ATOM 2555 N N . PRO B 1 160 ? -18.172 6.824 3.441 1 40.09 160 PRO B N 1
ATOM 2556 C CA . PRO B 1 160 ? -19.312 6.109 2.883 1 40.09 160 PRO B CA 1
ATOM 2557 C C . PRO B 1 160 ? -19.062 5.609 1.463 1 40.09 160 PRO B C 1
ATOM 2559 O O . PRO B 1 160 ? -18.312 6.223 0.712 1 40.09 160 PRO B O 1
ATOM 2562 N N . LYS B 1 161 ? -19.297 4.25 1.144 1 37.75 161 LYS B N 1
ATOM 2563 C CA . LYS B 1 161 ? -19.375 3.688 -0.201 1 37.75 161 LYS B CA 1
ATOM 2564 C C . LYS B 1 161 ? -19.969 4.691 -1.183 1 37.75 161 LYS B C 1
ATOM 2566 O O . LYS B 1 161 ? -21.172 4.961 -1.153 1 37.75 161 LYS B O 1
ATOM 2571 N N . GLN B 1 162 ? -19.562 5.789 -1.381 1 30.69 162 GLN B N 1
ATOM 2572 C CA . GLN B 1 162 ? -20.297 6.488 -2.424 1 30.69 162 GLN B CA 1
ATOM 2573 C C . GLN B 1 162 ? -20.203 5.75 -3.756 1 30.69 162 GLN B C 1
ATOM 2575 O O . GLN B 1 162 ? -19.109 5.359 -4.18 1 30.69 162 GLN B O 1
ATOM 2580 N N . ALA B 1 163 ? -21.375 5.215 -4.215 1 28.62 163 ALA B N 1
ATOM 2581 C CA . ALA B 1 163 ? -21.641 4.625 -5.523 1 28.62 163 ALA B CA 1
ATOM 2582 C C . ALA B 1 163 ? -20.953 5.406 -6.633 1 28.62 163 ALA B C 1
ATOM 2584 O O . ALA B 1 163 ? -20.906 6.641 -6.598 1 28.62 163 ALA B O 1
ATOM 2585 N N . ALA B 1 164 ? -20.031 4.711 -7.406 1 26.23 164 ALA B N 1
ATOM 2586 C CA . ALA B 1 164 ? -19.672 5.32 -8.688 1 26.23 164 ALA B CA 1
ATOM 2587 C C . ALA B 1 164 ? -20.812 6.191 -9.211 1 26.23 164 ALA B C 1
ATOM 2589 O O . ALA B 1 164 ? -21.938 5.719 -9.391 1 26.23 164 ALA B O 1
ATOM 2590 N N . GLU B 1 165 ? -20.797 7.387 -8.805 1 21.22 165 GLU B N 1
ATOM 2591 C CA . GLU B 1 165 ? -21.75 8.133 -9.633 1 21.22 165 GLU B CA 1
ATOM 2592 C C . GLU B 1 165 ? -21.438 7.941 -11.117 1 21.22 165 GLU B C 1
ATOM 2594 O O . GLU B 1 165 ? -20.281 7.969 -11.531 1 21.22 165 GLU B O 1
#

Solvent-accessible surface area (backbone atoms only — not comparable to full-atom values): 17698 Å² total; per-residue (Å²): 131,84,83,47,73,67,53,42,49,52,48,38,60,34,69,79,20,57,59,85,57,70,44,29,51,37,58,57,15,64,76,73,78,38,49,35,66,56,43,42,50,51,52,50,49,35,36,72,70,45,38,29,72,34,40,28,66,43,64,35,48,56,66,73,45,33,69,22,42,26,44,32,36,27,39,55,61,80,93,44,38,66,61,50,38,47,55,52,29,66,34,84,63,36,28,33,18,34,31,33,68,57,48,79,84,51,34,68,36,32,35,38,32,32,35,63,20,56,34,63,68,54,32,52,50,49,50,53,52,48,24,55,75,69,69,48,61,85,45,58,64,48,74,43,42,60,74,42,81,50,30,82,48,71,83,82,66,70,63,73,83,69,69,86,119,131,83,82,45,73,66,53,41,50,51,48,38,59,32,69,77,20,58,58,85,56,71,45,28,49,38,57,58,14,63,76,73,77,38,49,37,66,56,42,41,51,52,51,49,49,35,37,74,69,46,37,29,72,33,40,27,67,44,63,35,49,58,66,73,45,33,70,24,43,26,44,33,36,28,40,57,60,80,94,45,39,66,61,51,38,46,56,52,27,66,34,86,64,37,27,32,17,34,30,33,68,56,48,80,83,52,34,66,38,33,37,39,32,31,34,63,21,56,33,62,68,54,32,54,50,48,51,53,52,49,24,53,76,70,70,49,61,84,44,58,65,49,73,43,43,61,76,43,80,50,30,81,49,69,86,80,66,68,61,72,85,70,68,87,120

Secondary structure (DSSP, 8-state):
----HHHHHHHHHGGG---SSS-HHHHHHHTTT--HHHHHHHHHHHHHTTSEEEEEEEE-GGGGT--EEEEEEE---GGGHHHHHHHHHTSTTEEEEEE---BTTTB---EEEEEEESSHHHHHHHHHHHHHHTT-TTS-EEEEE-SEEEEE-----S-------/----HHHHHHHHHGGG---SSS-HHHHHHHTTT--HHHHHHHHHHHHHTTSEEEEEEEE-GGGGT--EEEEEEE---TTTHHHHHHHHHTSTTEEEEEE---BTTTB---EEEEEEESSHHHHHHHHHHHHHHTT-TTS-EEEEE-SEEEEE-----S-------

Sequence (330 aa):
MDVTARDLDVLAALGDGLPLCRHPYAALGAGIGMDEGEIIDRLTRLRQSGVIRRFGIIVRHHELGYRANAMVVWDVPDDQVAEIGQRLGRCPEVTLCYRRPRRLPDWPYNLFTMIHGKDRPAVEAAIVLMAGREGVGHLPHQPLFSLRRFKQCGARYGQPKQAAEMDVTARDLDVLAALGDGLPLCRHPYAALGAGIGMDEGEIIDRLTRLRQSGVIRRFGIIVRHHELGYRANAMVVWDVPDDQVAEIGQRLGRCPEVTLCYRRPRRLPDWPYNLFTMIHGKDRPAVEAAIVLMAGREGVGHLPHQPLFSLRRFKQCGARYGQPKQAAE

pLDDT: mean 86.49, std 15.7, range [21.22, 98.69]

InterPro domains:
  IPR036390 Winged helix DNA-binding domain superfamily [SSF46785] (8-66)
  IPR040523 Siroheme decarboxylase , AsnC-like ligand binding domain [PF17805] (64-151)
  IPR050684 Transcriptional regulator Lrp/AsnC/Siroheme decarboxylase [PTHR43413] (3-158)
  IPR053431 Siroheme decarboxylase beta subunit-like [NF040707] (11-157)
  IPR053953 Siroheme decarboxylase NirL-like, HTH domain [PF22451] (9-53)

Organism: Magnetospirillum gryphiswaldense (strain DSM 6361 / JCM 21280 / NBRC 15271 / MSR-1) (NCBI:txid431944)

Foldseek 3Di:
DDCDPVNLLLLVLCLVHFDDDPQRQQVSCVVVVHGSVVSVVSVVVCCVVVVDVDRDDDDDVVVVQFDKKWKKFFQDPPVCLVVLQVLLVPDPQWDDWDFDDADPPVGNTGIITMGIDNDDVRRVVVVCVSCVVSVNNPTDMDIDMDPDDPDDDDPRPNDDPPPPD/DDCDPVNLLLLVLCLVHFDDDPQRQQVSCVVVVHGSVVSVVSVVVCCVVVVDVDRDDDDDVVVVQFDKKWKKFFQDDPVCLVVLQVLLVPDPQWDDWDFDDADPPVGRTGIITMGIDNDDVRRVVVVCVSCVVSVNNPTDMDIDMDPDDPDDDDPRPNPDPPPPD